Protein AF-A0A7K9R0R6-F1 (afdb_monomer_lite)

pLDDT: mean 90.21, std 7.41, range [41.59, 97.81]

Secondary structure (DSSP, 8-state):
-HHHHHHHHHHH-SS-HHHHHHHHHHHHHHHHHHHHHHHHHHHHHHHHHHHHHHHHHHHHHHHHHHHHHHHHHHHHHHHHHHHHHHHTSHHHHS-HHHHHHHHHHHHHHHHHHHHHHHHHHHGGGS-TTS--HHHHHHHHHHHHHHHHHHHHHHHHHHHHHHHHHHHHHHHHHHHHHHHHHHHHHTT-S-HHHHHHHHHHHHHHHHHHHHHHHHHHHHHHHHHHHHHHHHHHHHHHHHHHHHHHHHHHHHHHHHHHHHHHHHHHHHHHHHHHHHHHHHHHHHHHHHHHHHHHT--SHHHHHHHHHHHHHHHHHHHHHHT-HHHHHHHHHHHHHHHHHHHHHHHHHHHHHHHHTTPPPSTT-

Structure (mmCIF, N/CA/C/O backbone):
data_AF-A0A7K9R0R6-F1
#
_entry.id   AF-A0A7K9R0R6-F1
#
loop_
_atom_site.group_PDB
_atom_site.id
_atom_site.type_symbol
_atom_site.label_atom_id
_atom_site.label_alt_id
_atom_site.label_comp_id
_atom_site.label_asym_id
_atom_site.label_entity_id
_atom_site.label_seq_id
_atom_site.pdbx_PDB_ins_code
_atom_site.Cartn_x
_atom_site.Cartn_y
_atom_site.Cartn_z
_atom_site.occupancy
_atom_site.B_iso_or_equiv
_atom_site.auth_seq_id
_atom_site.auth_comp_id
_atom_site.auth_asym_id
_atom_site.auth_atom_id
_atom_site.pdbx_PDB_model_num
ATOM 1 N N . VAL A 1 1 ? -70.494 -12.488 93.331 1.00 68.31 1 VAL A N 1
ATOM 2 C CA . VAL A 1 1 ? -70.262 -13.931 93.610 1.00 68.31 1 VAL A CA 1
ATOM 3 C C . VAL A 1 1 ? -69.854 -14.158 95.063 1.00 68.31 1 VAL A C 1
ATOM 5 O O . VAL A 1 1 ? -70.598 -14.833 95.757 1.00 68.31 1 VAL A O 1
ATOM 8 N N . LEU A 1 2 ? -68.763 -13.554 95.556 1.00 73.81 2 LEU A N 1
ATOM 9 C CA . LEU A 1 2 ? -68.279 -13.730 96.940 1.00 73.81 2 LEU A CA 1
ATOM 10 C C . LEU A 1 2 ? -69.333 -13.420 98.021 1.00 73.81 2 LEU A C 1
ATOM 12 O O . LEU A 1 2 ? -69.538 -14.242 98.904 1.00 73.81 2 LEU A O 1
ATOM 16 N N . THR A 1 3 ? -70.105 -12.340 97.869 1.00 75.88 3 THR A N 1
ATOM 17 C CA . THR A 1 3 ? -71.190 -11.934 98.789 1.00 75.88 3 THR A CA 1
ATOM 18 C C . THR A 1 3 ? -72.264 -13.011 98.995 1.00 75.88 3 THR A C 1
ATOM 20 O O . THR A 1 3 ? -72.816 -13.152 100.079 1.00 75.88 3 THR A O 1
ATOM 23 N N . LYS A 1 4 ? -72.540 -13.817 97.959 1.00 78.38 4 LYS A N 1
ATOM 24 C CA . LYS A 1 4 ? -73.513 -14.924 98.003 1.00 78.38 4 LYS A CA 1
ATOM 25 C C . LYS A 1 4 ? -72.976 -16.133 98.782 1.00 78.38 4 LYS A C 1
ATOM 27 O O . LYS A 1 4 ? -73.760 -16.877 99.362 1.00 78.38 4 LYS A O 1
ATOM 32 N N . TYR A 1 5 ? -71.659 -16.341 98.779 1.00 76.94 5 TYR A N 1
ATOM 33 C CA . TYR A 1 5 ? -71.000 -17.408 99.536 1.00 76.94 5 TYR A CA 1
ATOM 34 C C . TYR A 1 5 ? -70.730 -17.002 100.991 1.00 76.94 5 TYR A C 1
ATOM 36 O O . TYR A 1 5 ? -70.782 -17.871 101.854 1.00 76.94 5 TYR A O 1
ATOM 44 N N . THR A 1 6 ? -70.545 -15.706 101.274 1.00 79.56 6 THR A N 1
ATOM 45 C CA . THR A 1 6 ? -70.490 -15.143 102.637 1.00 79.56 6 THR A CA 1
ATOM 46 C C . THR A 1 6 ? -71.738 -15.462 103.437 1.00 79.56 6 THR A C 1
ATOM 48 O O . THR A 1 6 ? -71.642 -16.159 104.439 1.00 79.56 6 THR A O 1
ATOM 51 N N . LEU A 1 7 ? -72.906 -15.076 102.918 1.00 78.44 7 LEU A N 1
ATOM 52 C CA . LEU A 1 7 ? -74.193 -15.307 103.579 1.00 78.44 7 LEU A CA 1
ATOM 53 C C . LEU A 1 7 ? -74.481 -16.795 103.819 1.00 78.44 7 LEU A C 1
ATOM 55 O O . LEU A 1 7 ? -75.099 -17.162 104.811 1.00 78.44 7 LEU A O 1
ATOM 59 N N . LYS A 1 8 ? -74.026 -17.670 102.911 1.00 78.00 8 LYS A N 1
ATOM 60 C CA . LYS A 1 8 ? -74.133 -19.118 103.109 1.00 78.00 8 LYS A CA 1
ATOM 61 C C . LYS A 1 8 ? -73.202 -19.595 104.220 1.00 78.00 8 LYS A C 1
ATOM 63 O O . LYS A 1 8 ? -73.662 -20.305 105.095 1.00 78.00 8 LYS A O 1
ATOM 68 N N . LEU A 1 9 ? -71.924 -19.216 104.214 1.00 75.12 9 LEU A N 1
ATOM 69 C CA . LEU A 1 9 ? -70.950 -19.659 105.220 1.00 75.12 9 LEU A CA 1
ATOM 70 C C . LEU A 1 9 ? -71.293 -19.176 106.638 1.00 75.12 9 LEU A C 1
ATOM 72 O O . LEU A 1 9 ? -71.076 -19.923 107.586 1.00 75.12 9 LEU A O 1
ATOM 76 N N . GLU A 1 10 ? -71.901 -18.000 106.789 1.00 77.12 10 GLU A N 1
ATOM 77 C CA . GLU A 1 10 ? -72.401 -17.513 108.085 1.00 77.12 10 GLU A CA 1
ATOM 78 C C . GLU A 1 10 ? -73.514 -18.391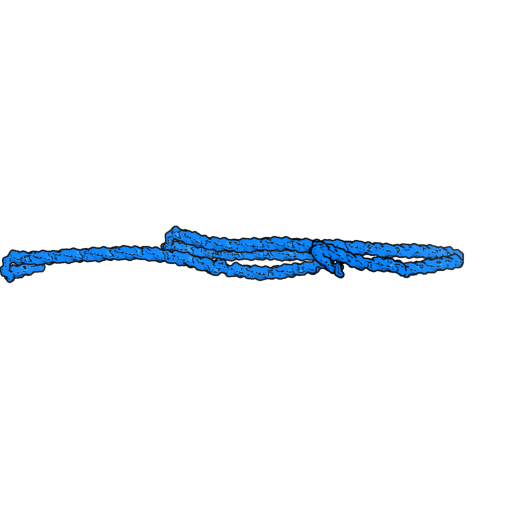 108.677 1.00 77.12 10 GLU A C 1
ATOM 80 O O . GLU A 1 10 ? -73.592 -18.533 109.891 1.00 77.12 10 GLU A O 1
ATOM 85 N N . GLN A 1 11 ? -74.352 -19.014 107.839 1.00 76.75 11 GLN A N 1
ATOM 86 C CA . GLN A 1 11 ? -75.474 -19.853 108.287 1.00 76.75 11 GLN A CA 1
ATOM 87 C C . GLN A 1 11 ? -75.069 -21.272 108.708 1.00 76.75 11 GLN A C 1
ATOM 89 O O . GLN A 1 11 ? -75.790 -21.906 109.473 1.00 76.75 11 GLN A O 1
ATOM 94 N N . ILE A 1 12 ? -73.960 -21.797 108.178 1.00 73.50 12 ILE A N 1
ATOM 95 C CA . ILE A 1 12 ? -73.540 -23.201 108.367 1.00 73.50 12 ILE A CA 1
ATOM 96 C C . ILE A 1 12 ? -72.203 -23.363 109.098 1.00 73.50 12 ILE A C 1
ATOM 98 O O . ILE A 1 12 ? -71.821 -24.489 109.407 1.00 73.50 12 ILE A O 1
ATOM 102 N N . SER A 1 13 ? -71.467 -22.282 109.361 1.00 67.81 13 SER A N 1
ATOM 103 C CA . SER A 1 13 ? -70.192 -22.365 110.080 1.00 67.81 13 SER A CA 1
ATOM 104 C C . SER A 1 13 ? -70.377 -22.217 111.594 1.00 67.81 13 SER A C 1
ATOM 106 O O . SER A 1 13 ? -71.189 -21.422 112.051 1.00 67.81 13 SER A O 1
ATOM 108 N N . PHE A 1 14 ? -69.578 -22.945 112.380 1.00 71.56 14 PHE A N 1
ATOM 109 C CA . PHE A 1 14 ? -69.515 -22.815 113.846 1.00 71.56 14 PHE A CA 1
ATOM 110 C C . PHE A 1 14 ? -68.643 -21.626 114.309 1.00 71.56 14 PHE A C 1
ATOM 112 O O . PHE A 1 14 ? -68.246 -21.565 115.471 1.00 71.56 14 PHE A O 1
ATOM 119 N N . PHE A 1 15 ? -68.301 -20.707 113.399 1.00 70.56 15 PHE A N 1
ATOM 120 C CA . PHE A 1 15 ? -67.459 -19.538 113.657 1.00 70.56 15 PHE A CA 1
ATOM 121 C C . PHE A 1 15 ? -68.312 -18.273 113.830 1.00 70.56 15 PHE A C 1
ATOM 123 O O . PHE A 1 15 ? -69.438 -18.198 113.341 1.00 70.56 15 PHE A O 1
ATOM 130 N N . LEU A 1 16 ? -67.775 -17.252 114.506 1.00 77.44 16 LEU A N 1
ATOM 131 C CA . LEU A 1 16 ? -68.437 -15.948 114.612 1.00 77.44 16 LEU A CA 1
ATOM 132 C C . LEU A 1 16 ? -68.500 -15.290 113.220 1.00 77.44 16 LEU A C 1
ATOM 134 O O . LEU A 1 16 ? -67.575 -15.432 112.422 1.00 77.44 16 LEU A O 1
ATOM 138 N N . ALA A 1 17 ? -69.555 -14.521 112.925 1.00 76.12 17 ALA A N 1
ATOM 139 C CA . ALA A 1 17 ? -69.729 -13.855 111.622 1.00 76.12 17 ALA A CA 1
ATOM 140 C C . ALA A 1 17 ? -68.497 -13.019 111.205 1.00 76.12 17 ALA A C 1
ATOM 142 O O . ALA A 1 17 ? -68.089 -13.016 110.043 1.00 76.12 17 ALA A O 1
ATOM 143 N N . ALA A 1 18 ? -67.830 -12.388 112.177 1.00 79.31 18 ALA A N 1
ATOM 144 C CA . ALA A 1 18 ? -66.581 -11.657 111.968 1.00 79.31 18 ALA A CA 1
ATOM 145 C C . ALA A 1 18 ? -65.447 -12.538 111.400 1.00 79.31 18 ALA A C 1
ATOM 147 O O . ALA A 1 18 ? -64.699 -12.089 110.529 1.00 79.31 18 ALA A O 1
ATOM 148 N N . ASP A 1 19 ? -65.344 -13.797 111.833 1.00 79.50 19 ASP A N 1
ATOM 149 C CA . ASP A 1 19 ? -64.324 -14.744 111.373 1.00 79.50 19 ASP A CA 1
ATOM 150 C C . ASP A 1 19 ? -64.619 -15.249 109.952 1.00 79.50 19 ASP A C 1
ATOM 152 O O . ASP A 1 19 ? -63.702 -15.389 109.139 1.00 79.50 19 ASP A O 1
ATOM 156 N N . VAL A 1 20 ? -65.898 -15.450 109.607 1.00 80.69 20 VAL A N 1
ATOM 157 C CA . VAL A 1 20 ? -66.334 -15.807 108.242 1.00 80.69 20 VAL A CA 1
ATOM 158 C C . VAL A 1 20 ? -66.044 -14.670 107.262 1.00 80.69 20 VAL A C 1
ATOM 160 O O . VAL A 1 20 ? -65.500 -14.896 106.176 1.00 80.69 20 VAL A O 1
ATOM 163 N N . HIS A 1 21 ? -66.347 -13.430 107.652 1.00 83.06 21 HIS A N 1
ATOM 164 C CA . HIS A 1 21 ? -66.014 -12.243 106.871 1.00 83.06 21 HIS A CA 1
ATOM 165 C C . HIS A 1 21 ? -64.502 -12.068 106.696 1.00 83.06 21 HIS A C 1
ATOM 167 O O . HIS A 1 21 ? -64.053 -11.775 105.586 1.00 83.06 21 HIS A O 1
ATOM 173 N N . LYS A 1 22 ? -63.709 -12.301 107.750 1.00 83.38 22 LYS A N 1
ATOM 174 C CA . LYS A 1 22 ? -62.243 -12.254 107.687 1.00 83.38 22 LYS A CA 1
ATOM 175 C C . LYS A 1 22 ? -61.688 -13.307 106.727 1.00 83.38 22 LYS A C 1
ATOM 177 O O . LYS A 1 22 ? -60.898 -12.963 105.852 1.00 83.38 22 LYS A O 1
ATOM 182 N N . LEU A 1 23 ? -62.174 -14.548 106.804 1.00 84.00 23 LEU A N 1
ATOM 183 C CA . LEU A 1 23 ? -61.789 -15.630 105.894 1.00 84.00 23 LEU A CA 1
ATOM 184 C C . LEU A 1 23 ? -62.082 -15.282 104.428 1.00 84.00 23 LEU A C 1
ATOM 186 O O . LEU A 1 23 ? -61.249 -15.512 103.551 1.00 84.00 23 LEU A O 1
ATOM 190 N N . ILE A 1 24 ? -63.261 -14.728 104.141 1.00 85.12 24 ILE A N 1
ATOM 191 C CA . ILE A 1 24 ? -63.644 -14.367 102.771 1.00 85.12 24 ILE A CA 1
ATOM 192 C C . ILE A 1 24 ? -62.853 -13.169 102.271 1.00 85.12 24 ILE A C 1
ATOM 194 O O . ILE A 1 24 ? -62.444 -13.174 101.111 1.00 85.12 24 ILE A O 1
ATOM 198 N N . ASN A 1 25 ? -62.594 -12.182 103.126 1.00 86.44 25 ASN A N 1
ATOM 199 C CA . ASN A 1 25 ? -61.737 -11.058 102.783 1.00 86.44 25 ASN A CA 1
ATOM 200 C C . ASN A 1 25 ? -60.305 -11.526 102.480 1.00 86.44 25 ASN A C 1
ATOM 202 O O . ASN A 1 25 ? -59.754 -11.150 101.451 1.00 86.44 25 ASN A O 1
ATOM 206 N N . ASP A 1 26 ? -59.744 -12.435 103.283 1.00 87.31 26 ASP A N 1
ATOM 207 C CA . ASP A 1 26 ? -58.427 -13.033 103.036 1.00 87.31 26 ASP A CA 1
ATOM 208 C C . ASP A 1 26 ? -58.404 -13.829 101.722 1.00 87.31 26 ASP A C 1
ATOM 210 O O . ASP A 1 26 ? -57.458 -13.733 100.935 1.00 87.31 26 ASP A O 1
ATOM 214 N N . LYS A 1 27 ? -59.456 -14.603 101.423 1.00 86.38 27 LYS A N 1
ATOM 215 C CA . LYS A 1 27 ? -59.572 -15.330 100.147 1.00 86.38 27 LYS A CA 1
ATOM 216 C C . LYS A 1 27 ? -59.734 -14.385 98.954 1.00 86.38 27 LYS A C 1
ATOM 218 O O . LYS A 1 27 ? -59.073 -14.598 97.941 1.00 86.38 27 LYS A O 1
ATOM 223 N N . ALA A 1 28 ? -60.539 -13.331 99.072 1.00 87.44 28 ALA A N 1
ATOM 224 C CA . ALA A 1 28 ? -60.695 -12.304 98.044 1.00 87.44 28 ALA A CA 1
ATOM 225 C C . ALA A 1 28 ? -59.384 -11.540 97.811 1.00 87.44 28 ALA A C 1
ATOM 227 O O . ALA A 1 28 ? -58.987 -11.333 96.666 1.00 87.44 28 ALA A O 1
ATOM 228 N N . MET A 1 29 ? -58.661 -11.197 98.880 1.00 88.88 29 MET A N 1
ATOM 229 C CA . MET A 1 29 ? -57.350 -10.555 98.815 1.00 88.88 29 MET A CA 1
ATOM 230 C C . MET A 1 29 ? -56.320 -11.458 98.127 1.00 88.88 29 MET A C 1
ATOM 232 O O . MET A 1 29 ? -55.553 -10.982 97.292 1.00 88.88 29 MET A O 1
ATOM 236 N N . ASN A 1 30 ? -56.332 -12.763 98.413 1.00 88.88 30 ASN A N 1
ATOM 237 C CA . ASN A 1 30 ? -55.470 -13.738 97.742 1.00 88.88 30 ASN A CA 1
ATOM 238 C C . ASN A 1 30 ? -55.795 -13.874 96.245 1.00 88.88 30 ASN A C 1
ATOM 240 O O . ASN A 1 30 ? -54.877 -13.882 95.427 1.00 88.88 30 ASN A O 1
ATOM 244 N N . ILE A 1 31 ? -57.081 -13.920 95.874 1.00 89.50 31 ILE A N 1
ATOM 245 C CA . ILE A 1 31 ? -57.519 -13.961 94.468 1.00 89.50 31 ILE A CA 1
ATOM 246 C C . ILE A 1 31 ? -57.119 -12.674 93.739 1.00 89.50 31 ILE A C 1
ATOM 248 O O . ILE A 1 31 ? -56.526 -12.747 92.667 1.00 89.50 31 ILE A O 1
ATOM 252 N N . ASN A 1 32 ? -57.367 -11.503 94.330 1.00 91.06 32 ASN A N 1
ATOM 253 C CA . ASN A 1 32 ? -56.990 -10.215 93.746 1.00 91.06 32 ASN A CA 1
ATOM 254 C C . ASN A 1 32 ? -55.468 -10.087 93.594 1.00 91.06 32 ASN A C 1
ATOM 256 O O . ASN A 1 32 ? -54.989 -9.599 92.573 1.00 91.06 32 ASN A O 1
ATOM 260 N N . ARG A 1 33 ? -54.689 -10.576 94.570 1.00 91.19 33 ARG A N 1
ATOM 261 C CA . ARG A 1 33 ? -53.221 -10.618 94.489 1.00 91.19 33 ARG A CA 1
ATOM 262 C C . ARG A 1 33 ? -52.748 -11.517 93.341 1.00 91.19 33 ARG A C 1
ATOM 264 O O . ARG A 1 33 ? -51.814 -11.137 92.639 1.00 91.19 33 ARG A O 1
ATOM 271 N N . ALA A 1 34 ? -53.394 -12.664 93.128 1.00 91.44 34 ALA A N 1
ATOM 272 C CA . ALA A 1 34 ? -53.093 -13.562 92.013 1.00 91.44 34 ALA A CA 1
ATOM 273 C C . ALA A 1 34 ? -53.492 -12.962 90.653 1.00 91.44 34 ALA A C 1
ATOM 275 O O . ALA A 1 34 ? -52.698 -13.010 89.720 1.00 91.44 34 ALA A O 1
ATOM 276 N N . LEU A 1 35 ? -54.671 -12.337 90.547 1.00 93.00 35 LEU A N 1
ATOM 277 C CA . LEU A 1 35 ? -55.132 -11.640 89.339 1.00 93.00 35 LEU A CA 1
ATOM 278 C C . LEU A 1 35 ? -54.187 -10.500 88.946 1.00 93.00 35 LEU A C 1
ATOM 280 O O . LEU A 1 35 ? -53.707 -10.480 87.819 1.00 93.00 35 LEU A O 1
ATOM 284 N N . LEU A 1 36 ? -53.828 -9.623 89.890 1.00 93.81 36 LEU A N 1
ATOM 285 C CA . LEU A 1 36 ? -52.852 -8.552 89.654 1.00 93.81 36 LEU A CA 1
ATOM 286 C C . LEU A 1 36 ? -51.465 -9.108 89.295 1.00 93.81 36 LEU A C 1
ATOM 288 O O . LEU A 1 36 ? -50.752 -8.529 88.476 1.00 93.81 36 LEU A O 1
ATOM 292 N N . GLY A 1 37 ? -51.070 -10.234 89.898 1.00 94.56 37 GLY A N 1
ATOM 293 C CA . GLY A 1 37 ? -49.853 -10.958 89.533 1.00 94.56 37 GLY A CA 1
ATOM 294 C C . GLY A 1 37 ? -49.887 -11.461 88.088 1.00 94.56 37 GLY A C 1
ATOM 295 O O . GLY A 1 37 ? -48.926 -11.251 87.348 1.00 94.56 37 GLY A O 1
ATOM 296 N N . ASN A 1 38 ? -51.007 -12.050 87.668 1.00 93.88 38 ASN A N 1
ATOM 297 C CA . ASN A 1 38 ? -51.225 -12.554 86.313 1.00 93.88 38 ASN A CA 1
ATOM 298 C C . ASN A 1 38 ? -51.295 -11.425 85.279 1.00 93.88 38 ASN A C 1
ATOM 300 O O . ASN A 1 38 ? -50.684 -11.544 84.220 1.00 93.88 38 ASN A O 1
ATOM 304 N N . GLU A 1 39 ? -51.977 -10.317 85.574 1.00 94.38 39 GLU A N 1
ATOM 305 C CA . GLU A 1 39 ? -52.012 -9.138 84.699 1.00 94.38 39 GLU A CA 1
ATOM 306 C C . GLU A 1 39 ? -50.610 -8.550 84.511 1.00 94.38 39 GLU A C 1
ATOM 308 O O . GLU A 1 39 ? -50.190 -8.298 83.382 1.00 94.38 39 GLU A O 1
ATOM 313 N N . ARG A 1 40 ? -49.829 -8.420 85.594 1.00 94.44 40 ARG A N 1
ATOM 314 C CA . ARG A 1 40 ? -48.425 -7.980 85.516 1.00 94.44 40 ARG A CA 1
ATOM 315 C C . ARG A 1 40 ? -47.556 -8.950 84.721 1.00 94.44 40 ARG A C 1
ATOM 317 O O . ARG A 1 40 ? -46.731 -8.506 83.924 1.00 94.44 40 ARG A O 1
ATOM 324 N N . ALA A 1 41 ? -47.723 -10.256 84.925 1.00 94.81 41 ALA A N 1
ATOM 325 C CA . ALA A 1 41 ? -46.992 -11.276 84.177 1.00 94.81 41 ALA A CA 1
ATOM 326 C C . ALA A 1 41 ? -47.338 -11.228 82.680 1.00 94.81 41 ALA A C 1
ATOM 328 O O . ALA A 1 41 ? -46.437 -11.259 81.844 1.00 94.81 41 ALA A O 1
ATOM 329 N N . THR A 1 42 ? -48.621 -11.063 82.351 1.00 95.31 42 THR A N 1
ATOM 330 C CA . THR A 1 42 ? -49.117 -10.935 80.973 1.00 95.31 42 THR A CA 1
ATOM 331 C C . THR A 1 42 ? -48.570 -9.674 80.308 1.00 95.31 42 THR A C 1
ATOM 333 O O . THR A 1 42 ? -48.009 -9.755 79.218 1.00 95.31 42 THR A O 1
ATOM 336 N N . ALA A 1 43 ? -48.636 -8.520 80.981 1.00 94.94 43 ALA A N 1
ATOM 337 C CA . ALA A 1 43 ? -48.073 -7.268 80.478 1.00 94.94 43 ALA A CA 1
ATOM 338 C C . ALA A 1 43 ? -46.555 -7.369 80.242 1.00 94.94 43 ALA A C 1
ATOM 340 O O . ALA A 1 43 ? -46.052 -6.912 79.217 1.00 94.94 43 ALA A O 1
ATOM 341 N N . LYS A 1 44 ? -45.820 -8.025 81.151 1.00 96.19 44 LYS A N 1
ATOM 342 C CA . LYS A 1 44 ? -44.378 -8.268 80.996 1.00 96.19 44 LYS A CA 1
ATOM 343 C C . LYS A 1 44 ? -44.070 -9.187 79.812 1.00 96.19 44 LYS A C 1
ATOM 345 O O . LYS A 1 44 ? -43.096 -8.952 79.102 1.00 96.19 44 LYS A O 1
ATOM 350 N N . LEU A 1 45 ? -44.884 -10.218 79.590 1.00 96.25 45 LEU A N 1
ATOM 351 C CA . LEU A 1 45 ? -44.721 -11.138 78.466 1.00 96.25 45 LEU A CA 1
ATOM 352 C C . LEU A 1 45 ? -44.996 -10.437 77.131 1.00 96.25 45 LEU A C 1
ATOM 354 O O . LEU A 1 45 ? -44.186 -10.562 76.215 1.00 96.25 45 LEU A O 1
ATOM 358 N N . LEU A 1 46 ? -46.063 -9.634 77.052 1.00 95.56 46 LEU A N 1
ATOM 359 C CA . LEU A 1 46 ? -46.360 -8.792 75.889 1.00 95.56 46 LEU A CA 1
ATOM 360 C C . LEU A 1 46 ? -45.218 -7.814 75.595 1.00 95.56 46 LEU A C 1
ATOM 362 O O . LEU A 1 46 ? -44.764 -7.731 74.457 1.00 95.56 46 LEU A O 1
ATOM 366 N N . PHE A 1 47 ? -44.702 -7.131 76.619 1.00 95.69 47 PHE A N 1
ATOM 367 C CA . PHE A 1 47 ? -43.562 -6.228 76.467 1.00 95.69 47 PHE A CA 1
ATOM 368 C C . PHE A 1 47 ? -42.313 -6.953 75.947 1.00 95.69 47 PHE A C 1
ATOM 370 O O . PHE A 1 47 ? -41.678 -6.491 75.003 1.00 95.69 47 PHE A O 1
ATOM 377 N N . ASN A 1 48 ? -41.968 -8.106 76.528 1.00 96.06 48 ASN A N 1
ATOM 378 C CA . ASN A 1 48 ? -40.807 -8.887 76.101 1.00 96.06 48 ASN A CA 1
ATOM 379 C C . ASN A 1 48 ? -40.950 -9.398 74.662 1.00 96.06 48 ASN A C 1
ATOM 381 O O . ASN A 1 48 ? -39.976 -9.370 73.912 1.00 96.06 48 ASN A O 1
ATOM 385 N N . LEU A 1 49 ? -42.149 -9.841 74.273 1.00 96.62 49 LEU A N 1
ATOM 386 C CA . LEU A 1 49 ? -42.440 -10.272 72.908 1.00 96.62 49 LEU A CA 1
ATOM 387 C C . LEU A 1 49 ? -42.266 -9.110 71.926 1.00 96.62 49 LEU A C 1
ATOM 389 O O . LEU A 1 49 ? -41.549 -9.241 70.940 1.00 96.62 49 LEU A O 1
ATOM 393 N N . MET A 1 50 ? -42.863 -7.959 72.235 1.00 95.81 50 MET A N 1
ATOM 394 C CA . MET A 1 50 ? -42.801 -6.761 71.401 1.00 95.81 50 MET A CA 1
ATOM 395 C C . MET A 1 50 ? -41.363 -6.236 71.267 1.00 95.81 50 MET A C 1
ATOM 397 O O . MET A 1 50 ? -40.929 -5.884 70.173 1.00 95.81 50 MET A O 1
ATOM 401 N N . LYS A 1 51 ? -40.586 -6.263 72.359 1.00 95.69 51 LYS A N 1
ATOM 402 C CA . LYS A 1 51 ? -39.154 -5.942 72.342 1.00 95.69 51 LYS A CA 1
ATOM 403 C C . LYS A 1 51 ? -38.365 -6.910 71.455 1.00 95.69 51 LYS A C 1
ATOM 405 O O . LYS A 1 51 ? -37.571 -6.461 70.634 1.00 95.69 51 LYS A O 1
ATOM 410 N N . SER A 1 52 ? -38.583 -8.217 71.610 1.00 95.75 52 SER A N 1
ATOM 411 C CA . SER A 1 52 ? -37.897 -9.233 70.804 1.00 95.75 52 SER A CA 1
ATOM 412 C C . SER A 1 52 ? -38.217 -9.088 69.316 1.00 95.75 52 SER A C 1
ATOM 414 O O . SER A 1 52 ? -37.325 -9.244 68.486 1.00 95.75 52 SER A O 1
ATOM 416 N N . GLU A 1 53 ? -39.462 -8.759 68.973 1.00 95.69 53 GLU A N 1
ATOM 417 C CA . GLU A 1 53 ? -39.868 -8.583 67.581 1.00 95.69 53 GLU A CA 1
ATOM 418 C C . GLU A 1 53 ? -39.243 -7.331 66.956 1.00 95.69 53 GLU A C 1
ATOM 420 O O . GLU A 1 53 ? -38.688 -7.408 65.862 1.00 95.69 53 GLU A O 1
ATOM 425 N N . LEU A 1 54 ? -39.199 -6.216 67.695 1.00 96.38 54 LEU A N 1
ATOM 426 C CA . LEU A 1 54 ? -38.512 -4.999 67.255 1.00 96.38 54 LEU A CA 1
ATOM 427 C C . LEU A 1 54 ? -37.004 -5.232 67.036 1.00 96.38 54 LEU A C 1
ATOM 429 O O . LEU A 1 54 ? -36.419 -4.736 66.073 1.00 96.38 54 LEU A O 1
ATOM 433 N N . GLU A 1 55 ? -36.358 -6.005 67.915 1.00 95.62 55 GLU A N 1
ATOM 434 C CA . GLU A 1 55 ? -34.944 -6.374 67.767 1.00 95.62 55 GLU A CA 1
ATOM 435 C C . GLU A 1 55 ? -34.701 -7.234 66.514 1.00 95.62 55 GLU A C 1
ATOM 437 O O . GLU A 1 55 ? -33.728 -6.999 65.789 1.00 95.62 55 GLU A O 1
ATOM 442 N N . LYS A 1 56 ? -35.596 -8.185 66.210 1.00 95.81 56 LYS A N 1
ATOM 443 C CA . LYS A 1 56 ? -35.529 -8.978 64.971 1.00 95.81 56 LYS A CA 1
ATOM 444 C C . LYS A 1 56 ? -35.744 -8.123 63.731 1.00 95.81 56 LYS A C 1
ATOM 446 O O . LYS A 1 56 ? -34.992 -8.268 62.772 1.00 95.81 56 LYS A O 1
ATOM 451 N N . GLU A 1 57 ? -36.736 -7.237 63.739 1.00 95.62 57 GLU A N 1
ATOM 452 C CA . GLU A 1 57 ? -37.027 -6.357 62.607 1.00 95.62 57 GLU A CA 1
ATOM 453 C C . GLU A 1 57 ? -35.836 -5.444 62.307 1.00 95.62 57 GLU A C 1
ATOM 455 O O . GLU A 1 57 ? -35.403 -5.346 61.158 1.00 95.62 57 GLU A O 1
ATOM 460 N N . LYS A 1 58 ? -35.208 -4.879 63.347 1.00 95.44 58 LYS A N 1
ATOM 461 C CA . LYS A 1 58 ? -33.963 -4.116 63.208 1.00 95.44 58 LYS A CA 1
ATOM 462 C C . LYS A 1 58 ? -32.850 -4.950 62.566 1.00 95.44 58 LYS A C 1
ATOM 464 O O . LYS A 1 58 ? -32.174 -4.470 61.656 1.00 95.44 58 LYS A O 1
ATOM 469 N N . LEU A 1 59 ? -32.652 -6.191 63.018 1.00 95.94 59 LEU A N 1
ATOM 470 C CA . LEU A 1 59 ? -31.642 -7.089 62.450 1.00 95.94 59 LEU A CA 1
ATOM 471 C C . LEU A 1 59 ? -31.942 -7.431 60.983 1.00 95.94 59 LEU A C 1
ATOM 473 O O . LEU A 1 59 ? -31.036 -7.427 60.151 1.00 95.94 59 LEU A O 1
ATOM 477 N N . HIS A 1 60 ? -33.201 -7.723 60.656 1.00 95.25 60 HIS A N 1
ATOM 478 C CA . HIS A 1 60 ? -33.629 -7.995 59.286 1.00 95.25 60 HIS A CA 1
ATOM 479 C C . HIS A 1 60 ? -33.448 -6.777 58.386 1.00 95.25 60 HIS A C 1
ATOM 481 O O . HIS A 1 60 ? -32.958 -6.929 57.270 1.00 95.25 60 HIS A O 1
ATOM 487 N N . HIS A 1 61 ? -33.764 -5.577 58.873 1.00 95.38 61 HIS A N 1
ATOM 488 C CA . HIS A 1 61 ? -33.569 -4.345 58.120 1.00 95.38 61 HIS A CA 1
ATOM 489 C C . HIS A 1 61 ? -32.086 -4.094 57.816 1.00 95.38 61 HIS A C 1
ATOM 491 O O . HIS A 1 61 ? -31.745 -3.801 56.674 1.00 95.38 61 HIS A O 1
ATOM 497 N N . LEU A 1 62 ? -31.194 -4.292 58.794 1.00 94.69 62 LEU A N 1
ATOM 498 C CA . LEU A 1 62 ? -29.743 -4.189 58.585 1.00 94.69 62 LEU A CA 1
ATOM 499 C C . LEU A 1 62 ? -29.243 -5.202 57.546 1.00 94.69 62 LEU A C 1
ATOM 501 O O . LEU A 1 62 ? -28.562 -4.822 56.595 1.00 94.69 62 LEU A O 1
ATOM 505 N N . LYS A 1 63 ? -29.648 -6.473 57.666 1.00 95.62 63 LYS A N 1
ATOM 506 C CA . LYS A 1 63 ? -29.305 -7.509 56.677 1.00 95.62 63 LYS A CA 1
ATOM 507 C C . LYS A 1 63 ? -29.832 -7.163 55.287 1.00 95.62 63 LYS A C 1
ATOM 509 O O . LYS A 1 63 ? -29.129 -7.347 54.302 1.00 95.62 63 LYS A O 1
ATOM 514 N N . TRP A 1 64 ? -31.063 -6.667 55.186 1.00 94.75 64 TRP A N 1
ATOM 515 C CA . TRP A 1 64 ? -31.641 -6.248 53.912 1.00 94.75 64 TRP A CA 1
ATOM 516 C C . TRP A 1 64 ? -30.845 -5.094 53.292 1.00 94.75 64 TRP A C 1
ATOM 518 O O . TRP A 1 64 ? -30.520 -5.158 52.109 1.00 94.75 64 TRP A O 1
ATOM 528 N N . GLN A 1 65 ? -30.443 -4.094 54.083 1.00 93.50 65 GLN A N 1
ATOM 529 C CA . GLN A 1 65 ? -29.590 -2.999 53.611 1.00 93.50 65 GLN A CA 1
ATOM 530 C C . GLN A 1 65 ? -28.235 -3.499 53.081 1.00 93.50 65 GLN A C 1
ATOM 532 O O . GLN A 1 65 ? -27.788 -3.032 52.034 1.00 93.50 65 GLN A O 1
ATOM 537 N N . GLU A 1 66 ? -27.592 -4.454 53.759 1.00 94.31 66 GLU A N 1
ATOM 538 C CA . GLU A 1 66 ? -26.359 -5.095 53.274 1.00 94.31 66 GLU A CA 1
ATOM 539 C C . GLU A 1 66 ? -26.593 -5.831 51.950 1.00 94.31 66 GLU A C 1
ATOM 541 O O . GLU A 1 66 ? -25.876 -5.602 50.978 1.00 94.31 66 GLU A O 1
ATOM 546 N N . ARG A 1 67 ? -27.662 -6.633 51.856 1.00 93.69 67 ARG A N 1
ATOM 547 C CA . ARG A 1 67 ? -28.006 -7.354 50.620 1.00 93.69 67 ARG A CA 1
ATOM 548 C C . ARG A 1 67 ? -28.313 -6.428 49.450 1.00 93.69 67 ARG A C 1
ATOM 550 O O . ARG A 1 67 ? -27.959 -6.753 48.320 1.00 93.69 67 ARG A O 1
ATOM 557 N N . VAL A 1 68 ? -28.937 -5.277 49.696 1.00 91.00 68 VAL A N 1
ATOM 558 C CA . VAL A 1 68 ? -29.166 -4.261 48.659 1.00 91.00 68 VAL A CA 1
ATOM 559 C C . VAL A 1 68 ? -27.839 -3.686 48.157 1.00 91.00 68 VAL A C 1
ATOM 561 O O . VAL A 1 68 ? -27.694 -3.487 46.952 1.00 91.00 68 VAL A O 1
ATOM 564 N N . LYS A 1 69 ? -26.855 -3.454 49.039 1.00 89.62 69 LYS A N 1
ATOM 565 C CA . LYS A 1 69 ? -25.511 -3.005 48.635 1.00 89.62 69 LYS A CA 1
ATOM 566 C C . LYS A 1 69 ? -24.792 -4.063 47.796 1.00 89.62 69 LYS A C 1
ATOM 568 O O . LYS A 1 69 ? -24.296 -3.728 46.721 1.00 89.62 69 LYS A O 1
ATOM 573 N N . ASP A 1 70 ? -24.800 -5.321 48.235 1.00 92.06 70 ASP A N 1
ATOM 574 C CA . ASP A 1 70 ? -24.200 -6.439 47.493 1.00 92.06 70 ASP A CA 1
ATOM 575 C C . ASP A 1 70 ? -24.832 -6.583 46.105 1.00 92.06 70 ASP A C 1
ATOM 577 O O . ASP A 1 70 ? -24.136 -6.671 45.094 1.00 92.06 70 ASP A O 1
ATOM 581 N N . TRP A 1 71 ? -26.166 -6.555 46.041 1.00 92.12 71 TRP A N 1
ATOM 582 C CA . TRP A 1 71 ? -26.905 -6.644 44.786 1.00 92.12 71 TRP A CA 1
ATOM 583 C C . TRP A 1 71 ? -26.546 -5.498 43.832 1.00 92.12 71 TRP A C 1
ATOM 585 O O . TRP A 1 71 ? -26.276 -5.751 42.657 1.00 92.12 71 TRP A O 1
ATOM 595 N N . LYS A 1 72 ? -26.465 -4.255 44.328 1.00 89.81 72 LYS A N 1
ATOM 596 C CA . LYS A 1 72 ? -26.041 -3.094 43.528 1.00 89.81 72 LYS A CA 1
ATOM 597 C C . LYS A 1 72 ? -24.622 -3.264 42.979 1.00 89.81 72 LYS A C 1
ATOM 599 O O . LYS A 1 72 ? -24.392 -3.028 41.794 1.00 89.81 72 LYS A O 1
ATOM 604 N N . LEU A 1 73 ? -23.684 -3.727 43.806 1.00 90.12 73 LEU A N 1
ATOM 605 C CA . LEU A 1 73 ? -22.306 -3.986 43.383 1.00 90.12 73 LEU A CA 1
ATOM 606 C C . LEU A 1 73 ? -22.234 -5.061 42.289 1.00 90.12 73 LEU A C 1
ATOM 608 O O . LEU A 1 73 ? -21.542 -4.876 41.288 1.00 90.12 73 LEU A O 1
ATOM 612 N N . ILE A 1 74 ? -22.978 -6.158 42.446 1.00 91.56 74 ILE A N 1
ATOM 613 C CA . ILE A 1 74 ? -23.048 -7.230 41.444 1.00 91.56 74 ILE A CA 1
ATOM 614 C C . ILE A 1 74 ? -23.589 -6.682 40.120 1.00 91.56 74 ILE A C 1
ATOM 616 O O . ILE A 1 74 ? -22.983 -6.912 39.078 1.00 91.56 74 ILE A O 1
ATOM 620 N N . GLN A 1 75 ? -24.677 -5.906 40.147 1.00 90.50 75 GLN A N 1
ATOM 621 C CA . GLN A 1 75 ? -25.253 -5.318 38.934 1.00 90.50 75 GLN A CA 1
ATOM 622 C C . GLN A 1 75 ? -24.282 -4.357 38.231 1.00 90.50 75 GLN A C 1
ATOM 624 O O . GLN A 1 75 ? -24.130 -4.440 37.011 1.00 90.50 75 GLN A O 1
ATOM 629 N N . LYS A 1 76 ? -23.577 -3.497 38.984 1.00 91.06 76 LYS A N 1
ATOM 630 C CA . LYS A 1 76 ? -22.512 -2.624 38.450 1.00 91.06 76 LYS A CA 1
ATOM 631 C C . LYS A 1 76 ? -21.449 -3.451 37.726 1.00 91.06 76 LYS A C 1
ATOM 633 O O . LYS A 1 76 ? -21.119 -3.169 36.575 1.00 91.06 76 LYS A O 1
ATOM 638 N N . ASN A 1 77 ? -20.957 -4.502 38.379 1.00 91.88 77 ASN A N 1
ATOM 639 C CA . ASN A 1 77 ? -19.930 -5.375 37.820 1.00 91.88 77 ASN A CA 1
ATOM 640 C C . ASN A 1 77 ? -20.418 -6.127 36.577 1.00 91.88 77 ASN A C 1
ATOM 642 O O . ASN A 1 77 ? -19.657 -6.245 35.624 1.00 91.88 77 ASN A O 1
ATOM 646 N N . CYS A 1 78 ? -21.679 -6.567 36.529 1.00 93.06 78 CYS A N 1
ATOM 647 C CA . CYS A 1 78 ? -22.255 -7.195 35.337 1.00 93.06 78 CYS A CA 1
ATOM 648 C C . CYS A 1 78 ? -22.254 -6.252 34.124 1.00 93.06 78 CYS A C 1
ATOM 650 O O . CYS A 1 78 ? -21.892 -6.675 33.028 1.00 93.06 78 CYS A O 1
ATOM 652 N N . VAL A 1 79 ? -22.616 -4.976 34.306 1.00 93.50 79 VAL A N 1
ATOM 653 C CA . VAL A 1 79 ? -22.594 -3.985 33.213 1.00 93.50 79 VAL A CA 1
ATOM 654 C C . VAL A 1 79 ? -21.163 -3.742 32.728 1.00 93.50 79 VAL A C 1
ATOM 656 O O . VAL A 1 79 ? -20.910 -3.757 31.525 1.00 93.50 79 VAL A O 1
ATOM 659 N N . VAL A 1 80 ? -20.216 -3.566 33.656 1.00 93.44 80 VAL A N 1
ATOM 660 C CA . VAL A 1 80 ? -18.794 -3.376 33.323 1.00 93.44 80 VAL A CA 1
ATOM 661 C C . VAL A 1 80 ? -18.225 -4.596 32.601 1.00 93.44 80 VAL A C 1
ATOM 663 O O . VAL A 1 80 ? -17.509 -4.445 31.614 1.00 93.44 80 VAL A O 1
ATOM 666 N N . GLN A 1 81 ? -18.548 -5.798 33.068 1.00 95.56 81 GLN A N 1
ATOM 667 C CA . GLN A 1 81 ? -18.071 -7.041 32.477 1.00 95.56 81 GLN A CA 1
ATOM 668 C C . GLN A 1 81 ? -18.635 -7.244 31.066 1.00 95.56 81 GLN A C 1
ATOM 670 O O . GLN A 1 81 ? -17.872 -7.527 30.148 1.00 95.56 81 GLN A O 1
ATOM 675 N N . SER A 1 82 ? -19.930 -6.989 30.862 1.00 95.69 82 SER A N 1
ATOM 676 C CA . SER A 1 82 ? -20.549 -7.045 29.532 1.00 95.69 82 SER A CA 1
ATOM 677 C C . SER A 1 82 ? -19.905 -6.060 28.550 1.00 95.69 82 SER A C 1
ATOM 679 O O . SER A 1 82 ? -19.709 -6.390 27.381 1.00 95.69 82 SER A O 1
ATOM 681 N N . PHE A 1 83 ? -19.528 -4.864 29.014 1.00 96.88 83 PHE A N 1
ATOM 682 C CA . PHE A 1 83 ? -18.775 -3.917 28.191 1.00 96.88 83 PHE A CA 1
ATOM 683 C C . PHE A 1 83 ? -17.378 -4.444 27.841 1.00 96.88 83 PHE A C 1
ATOM 685 O O . PHE A 1 83 ? -16.956 -4.342 26.693 1.00 96.88 83 PHE A O 1
ATOM 692 N N . ARG A 1 84 ? -16.662 -5.041 28.803 1.00 96.62 84 ARG A N 1
ATOM 693 C CA . ARG A 1 84 ? -15.334 -5.631 28.556 1.00 96.62 84 ARG A CA 1
ATOM 694 C C . ARG A 1 84 ? -15.391 -6.774 27.547 1.00 96.62 84 ARG A C 1
ATOM 696 O O . ARG A 1 84 ? -14.538 -6.834 26.672 1.00 96.62 84 ARG A O 1
ATOM 703 N N . GLU A 1 85 ? -16.392 -7.642 27.644 1.00 97.31 85 GLU A N 1
ATOM 704 C CA . GLU A 1 85 ? -16.616 -8.734 26.688 1.00 97.31 85 GLU A CA 1
ATOM 705 C C . GLU A 1 85 ? -16.929 -8.205 25.288 1.00 97.31 85 GLU A C 1
ATOM 707 O O . GLU A 1 85 ? -16.377 -8.696 24.309 1.00 97.31 85 GLU A O 1
ATOM 712 N N . PHE A 1 86 ? -17.750 -7.156 25.192 1.00 97.81 86 PHE A N 1
ATOM 713 C CA . PHE A 1 86 ? -18.004 -6.467 23.929 1.00 97.81 86 PHE A CA 1
ATOM 714 C C . PHE A 1 86 ? -16.718 -5.881 23.333 1.00 97.81 86 PHE A C 1
ATOM 716 O O . PHE A 1 86 ? -16.424 -6.119 22.164 1.00 97.81 86 PHE A O 1
ATOM 723 N N . MET A 1 87 ? -15.916 -5.173 24.134 1.00 96.94 87 MET A N 1
ATOM 724 C CA . MET A 1 87 ? -14.642 -4.615 23.674 1.00 96.94 87 MET A CA 1
ATOM 725 C C . MET A 1 87 ? -13.665 -5.704 23.235 1.00 96.94 87 MET A C 1
ATOM 727 O O . MET A 1 87 ? -12.930 -5.488 22.284 1.00 96.94 87 MET A O 1
ATOM 731 N N . ALA A 1 88 ? -13.657 -6.861 23.899 1.00 96.31 88 ALA A N 1
ATOM 732 C CA . ALA A 1 88 ? -12.800 -7.997 23.562 1.00 96.31 88 ALA A CA 1
ATOM 733 C C . ALA A 1 88 ? -13.310 -8.834 22.375 1.00 96.31 88 ALA A C 1
ATOM 735 O O . ALA A 1 88 ? -12.646 -9.793 21.984 1.00 96.31 88 ALA A O 1
ATOM 736 N N . SER A 1 89 ? -14.482 -8.517 21.823 1.00 96.94 89 SER A N 1
ATOM 737 C CA . SER A 1 89 ? -15.031 -9.250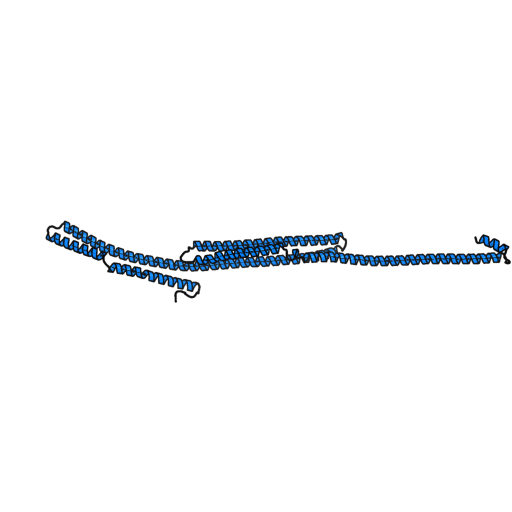 20.686 1.00 96.94 89 SER A CA 1
ATOM 738 C C . SER A 1 89 ? -14.213 -9.015 19.415 1.00 96.94 89 SER A C 1
ATOM 740 O O . SER A 1 89 ? -13.659 -7.935 19.200 1.00 96.94 89 SER A O 1
ATOM 742 N N . GLU A 1 90 ? -14.178 -10.026 18.546 1.00 95.12 90 GLU A N 1
ATOM 743 C CA . GLU A 1 90 ? -13.438 -9.966 17.280 1.00 95.12 90 GLU A CA 1
ATOM 744 C C . GLU A 1 90 ? -13.942 -8.829 16.382 1.00 95.12 90 GLU A C 1
ATOM 746 O O . GLU A 1 90 ? -13.149 -8.150 15.746 1.00 95.12 90 GLU A O 1
ATOM 751 N N . GLU A 1 91 ? -15.246 -8.541 16.398 1.00 95.31 91 GLU A N 1
ATOM 752 C CA . GLU A 1 91 ? -15.830 -7.437 15.627 1.00 95.31 91 GLU A CA 1
ATOM 753 C C . GLU A 1 91 ? -15.262 -6.060 15.995 1.00 95.31 91 GLU A C 1
ATOM 755 O O . GLU A 1 91 ? -15.283 -5.153 15.162 1.00 95.31 91 GLU A O 1
ATOM 760 N N . ILE A 1 92 ? -14.789 -5.904 17.235 1.00 96.81 92 ILE A N 1
ATOM 761 C CA . ILE A 1 92 ? -14.244 -4.654 17.760 1.00 96.81 92 ILE A CA 1
ATOM 762 C C . ILE A 1 92 ? -12.720 -4.655 17.718 1.00 96.81 92 ILE A C 1
ATOM 764 O O . ILE A 1 92 ? -12.146 -3.645 17.336 1.00 96.81 92 ILE A O 1
ATOM 768 N N . GLN A 1 93 ? -12.061 -5.754 18.098 1.00 94.38 93 GLN A N 1
ATOM 769 C CA . GLN A 1 93 ? -10.596 -5.827 18.091 1.00 94.38 93 GLN A CA 1
ATOM 770 C C . GLN A 1 93 ? -10.027 -5.964 16.676 1.00 94.38 93 GLN A C 1
ATOM 772 O O . GLN A 1 93 ? -9.073 -5.271 16.347 1.00 94.38 93 GLN A O 1
ATOM 777 N N . ASN A 1 94 ? -10.627 -6.817 15.841 1.00 94.25 94 ASN A N 1
ATOM 778 C CA . ASN A 1 94 ? -10.163 -7.123 14.486 1.00 94.25 94 ASN A CA 1
ATOM 779 C C . ASN A 1 94 ? -11.344 -7.064 13.499 1.00 94.25 94 ASN A C 1
ATOM 781 O O . ASN A 1 94 ? -11.841 -8.103 13.048 1.00 94.25 94 ASN A O 1
ATOM 785 N N . PRO A 1 95 ? -11.834 -5.858 13.155 1.00 95.81 95 PRO A N 1
ATOM 786 C CA . PRO A 1 95 ? -13.059 -5.704 12.381 1.00 95.81 95 PRO A CA 1
ATOM 787 C C . PRO A 1 95 ? -12.996 -6.475 11.047 1.00 95.81 95 PRO A C 1
ATOM 789 O O . PRO A 1 95 ? -12.136 -6.177 10.210 1.00 95.81 95 PRO A O 1
ATOM 792 N N . PRO A 1 96 ? -13.924 -7.417 10.776 1.00 95.31 96 PRO A N 1
ATOM 793 C CA . PRO A 1 96 ? -13.895 -8.233 9.557 1.00 95.31 96 PRO A CA 1
ATOM 794 C C . PRO A 1 96 ? -13.905 -7.407 8.269 1.00 95.31 96 PRO A C 1
ATOM 796 O O . PRO A 1 96 ? -13.323 -7.801 7.261 1.00 95.31 96 PRO A O 1
ATOM 799 N N . THR A 1 97 ? -14.538 -6.232 8.307 1.00 94.88 97 THR A N 1
ATOM 800 C CA . THR A 1 97 ? -14.547 -5.291 7.186 1.00 94.88 97 THR A CA 1
ATOM 801 C C . THR A 1 97 ? -13.153 -4.772 6.861 1.00 94.88 97 THR A C 1
ATOM 803 O O . THR A 1 97 ? -12.826 -4.682 5.689 1.00 94.88 97 THR A O 1
ATOM 806 N N . VAL A 1 98 ? -12.320 -4.470 7.864 1.00 96.00 98 VAL A N 1
ATOM 807 C CA . VAL A 1 98 ? -10.939 -4.002 7.645 1.00 96.00 98 VAL A CA 1
ATOM 808 C C . VAL A 1 98 ? -10.073 -5.137 7.115 1.00 96.00 98 VAL A C 1
ATOM 810 O O . VAL A 1 98 ? -9.320 -4.942 6.165 1.00 96.00 98 VAL A O 1
ATOM 813 N N . LYS A 1 99 ? -10.242 -6.350 7.654 1.00 95.31 99 LYS A N 1
ATOM 814 C CA . LYS A 1 99 ? -9.559 -7.543 7.139 1.00 95.31 99 LYS A CA 1
ATOM 815 C C . LYS A 1 99 ? -9.857 -7.780 5.655 1.00 95.31 99 LYS A C 1
ATOM 817 O O . LYS A 1 99 ? -8.947 -8.060 4.884 1.00 95.31 99 LYS A O 1
ATOM 822 N N . MET A 1 100 ? -11.113 -7.620 5.245 1.00 96.12 100 MET A N 1
ATOM 823 C CA . MET A 1 100 ? -11.503 -7.725 3.840 1.00 96.12 100 MET A CA 1
ATOM 824 C C . MET A 1 100 ? -10.841 -6.643 2.969 1.00 96.12 100 MET A C 1
ATOM 826 O O . MET A 1 100 ? -10.370 -6.961 1.880 1.00 96.12 100 MET A O 1
ATOM 830 N N . GLU A 1 101 ? -10.756 -5.390 3.436 1.00 96.06 101 GLU A N 1
ATOM 831 C CA . GLU A 1 101 ? -10.026 -4.339 2.704 1.00 96.06 101 GLU A CA 1
ATOM 832 C C . GLU A 1 101 ? -8.523 -4.672 2.587 1.00 96.06 101 GLU A C 1
ATOM 834 O O . GLU A 1 101 ? -7.948 -4.501 1.516 1.00 96.06 101 GLU A O 1
ATOM 839 N N . MET A 1 102 ? -7.896 -5.234 3.632 1.00 95.19 102 MET A N 1
ATOM 840 C CA . MET A 1 102 ? -6.491 -5.686 3.599 1.00 95.19 102 MET A CA 1
ATOM 841 C C . MET A 1 102 ? -6.265 -6.821 2.587 1.00 95.19 102 MET A C 1
ATOM 843 O O . MET A 1 102 ? -5.269 -6.847 1.858 1.00 95.19 102 MET A O 1
ATOM 847 N N . GLU A 1 103 ? -7.198 -7.772 2.510 1.00 96.75 103 GLU A N 1
ATOM 848 C CA . GLU A 1 103 ? -7.148 -8.859 1.528 1.00 96.75 103 GLU A CA 1
ATOM 849 C C . GLU A 1 103 ? -7.319 -8.340 0.093 1.00 96.75 103 GLU A C 1
ATOM 851 O O . GLU A 1 103 ? -6.633 -8.810 -0.817 1.00 96.75 103 GLU A O 1
ATOM 856 N N . ASN A 1 104 ? -8.206 -7.363 -0.117 1.00 96.00 104 ASN A N 1
ATOM 857 C CA . ASN A 1 104 ? -8.393 -6.716 -1.417 1.00 96.00 104 ASN A CA 1
ATOM 858 C C . ASN A 1 104 ? -7.141 -5.939 -1.836 1.00 96.00 104 ASN A C 1
ATOM 860 O O . ASN A 1 104 ? -6.664 -6.120 -2.954 1.00 96.00 104 ASN A O 1
ATOM 864 N N . LEU A 1 105 ? -6.563 -5.163 -0.916 1.00 96.12 105 LEU A N 1
ATOM 865 C CA . LEU A 1 105 ? -5.306 -4.447 -1.117 1.00 96.12 105 LEU A CA 1
ATOM 866 C C . LEU A 1 105 ? -4.188 -5.388 -1.565 1.00 96.12 105 LEU A C 1
ATOM 868 O O . LEU A 1 105 ? -3.501 -5.114 -2.543 1.00 96.12 105 LEU A O 1
ATOM 872 N N . THR A 1 106 ? -4.041 -6.527 -0.887 1.00 96.25 106 THR A N 1
ATOM 873 C CA . THR A 1 106 ? -3.017 -7.526 -1.223 1.00 96.25 106 THR A CA 1
ATOM 874 C C . THR A 1 106 ? -3.210 -8.076 -2.638 1.00 96.25 106 THR A C 1
ATOM 876 O O . THR A 1 106 ? -2.243 -8.212 -3.386 1.00 96.25 106 THR A O 1
ATOM 879 N N . LYS A 1 107 ? -4.454 -8.379 -3.032 1.00 97.00 107 LYS A N 1
ATOM 880 C CA . LYS A 1 107 ? -4.765 -8.889 -4.377 1.00 97.00 107 LYS A CA 1
ATOM 881 C C . LYS A 1 107 ? -4.453 -7.861 -5.460 1.00 97.00 107 LYS A C 1
ATOM 883 O O . LYS A 1 107 ? -3.791 -8.203 -6.436 1.00 97.00 107 LYS A O 1
ATOM 888 N N . GLU A 1 108 ? -4.878 -6.615 -5.278 1.00 96.75 108 GLU A N 1
ATOM 889 C CA . GLU A 1 108 ? -4.609 -5.549 -6.249 1.00 96.75 108 GLU A CA 1
ATOM 890 C C . GLU A 1 108 ? -3.113 -5.217 -6.325 1.00 96.75 108 GLU A C 1
ATOM 892 O O . GLU A 1 108 ? -2.573 -5.038 -7.414 1.00 96.75 108 GLU A O 1
ATOM 897 N N . GLN A 1 109 ? -2.392 -5.248 -5.199 1.00 95.19 109 GLN A N 1
ATOM 898 C CA . GLN A 1 109 ? -0.935 -5.081 -5.184 1.00 95.19 109 GLN A CA 1
ATOM 899 C C . GLN A 1 109 ? -0.203 -6.153 -6.001 1.00 95.19 109 GLN A C 1
ATOM 901 O O . GLN A 1 109 ? 0.771 -5.845 -6.688 1.00 95.19 109 GLN A O 1
ATOM 906 N N . ILE A 1 110 ? -0.681 -7.401 -5.994 1.00 96.69 110 ILE A N 1
ATOM 907 C CA . ILE A 1 110 ? -0.128 -8.457 -6.856 1.00 96.69 110 ILE A CA 1
ATOM 908 C C . ILE A 1 110 ? -0.332 -8.099 -8.332 1.00 96.69 110 ILE A C 1
ATOM 910 O O . ILE A 1 110 ? 0.622 -8.152 -9.109 1.00 96.69 110 ILE A O 1
ATOM 914 N N . VAL A 1 111 ? -1.538 -7.668 -8.713 1.00 97.56 111 VAL A N 1
ATOM 915 C CA . VAL A 1 111 ? -1.852 -7.271 -10.096 1.00 97.56 111 VAL A CA 1
ATOM 916 C C . VAL A 1 111 ? -0.979 -6.098 -10.546 1.00 97.56 111 VAL A C 1
ATOM 918 O O . VAL A 1 111 ? -0.395 -6.142 -11.633 1.00 97.56 111 VAL A O 1
ATOM 921 N N . PHE A 1 112 ? -0.834 -5.070 -9.710 1.00 96.88 112 PHE A N 1
ATOM 922 C CA . PHE A 1 112 ? 0.042 -3.935 -9.993 1.00 96.88 112 PHE A CA 1
ATOM 923 C C . PHE A 1 112 ? 1.510 -4.345 -10.106 1.00 96.88 112 PHE A C 1
ATOM 925 O O . PHE A 1 112 ? 2.207 -3.888 -11.012 1.00 96.88 112 PHE A O 1
ATOM 932 N N . SER A 1 113 ? 1.983 -5.240 -9.238 1.00 94.56 113 SER A N 1
ATOM 933 C CA . SER A 1 113 ? 3.348 -5.767 -9.294 1.00 94.56 113 SER A CA 1
ATOM 934 C C . SER A 1 113 ? 3.616 -6.503 -10.610 1.00 94.56 113 SER A C 1
ATOM 936 O O . SER A 1 113 ? 4.633 -6.262 -11.264 1.00 94.56 113 SER A O 1
ATOM 938 N N . GLU A 1 114 ? 2.673 -7.328 -11.066 1.00 96.81 114 GLU A N 1
ATOM 939 C CA . GLU A 1 114 ? 2.762 -8.005 -12.362 1.00 96.81 114 GLU A CA 1
ATOM 940 C C . GLU A 1 114 ? 2.750 -7.022 -13.538 1.00 96.81 114 GLU A C 1
ATOM 942 O O . GLU A 1 114 ? 3.529 -7.173 -14.482 1.00 96.81 114 GLU A O 1
ATOM 947 N N . GLN A 1 115 ? 1.884 -6.004 -13.500 1.00 96.62 115 GLN A N 1
ATOM 948 C CA . GLN A 1 115 ? 1.859 -4.943 -14.510 1.00 96.62 115 GLN A CA 1
ATOM 949 C C . GLN A 1 115 ? 3.194 -4.200 -14.560 1.00 96.62 115 GLN A C 1
ATOM 951 O O . GLN A 1 115 ? 3.762 -4.022 -15.638 1.00 96.62 115 GLN A O 1
ATOM 956 N N . ARG A 1 116 ? 3.734 -3.835 -13.396 1.00 94.81 116 ARG A N 1
ATOM 957 C CA . ARG A 1 116 ? 5.011 -3.132 -13.292 1.00 94.81 116 ARG A CA 1
ATOM 958 C C . ARG A 1 116 ? 6.157 -3.980 -13.814 1.00 94.81 116 ARG A C 1
ATOM 960 O O . ARG A 1 116 ? 6.997 -3.474 -14.550 1.00 94.81 116 ARG A O 1
ATOM 967 N N . LEU A 1 117 ? 6.170 -5.272 -13.495 1.00 94.38 117 LEU A N 1
ATOM 968 C CA . LEU A 1 117 ? 7.167 -6.201 -14.014 1.00 94.38 117 LEU A CA 1
ATOM 969 C C . LEU A 1 117 ? 7.132 -6.268 -15.545 1.00 94.38 117 LEU A C 1
ATOM 971 O O . LEU A 1 117 ? 8.190 -6.236 -16.166 1.00 94.38 117 LEU A O 1
ATOM 975 N N . ARG A 1 118 ? 5.942 -6.299 -16.162 1.00 95.50 118 ARG A N 1
ATOM 976 C CA . ARG A 1 118 ? 5.807 -6.276 -17.629 1.00 95.50 118 ARG A CA 1
ATOM 977 C C . ARG A 1 118 ? 6.388 -5.000 -18.240 1.00 95.50 118 ARG A C 1
ATOM 979 O O . ARG A 1 118 ? 7.141 -5.084 -19.207 1.00 95.50 118 ARG A O 1
ATOM 986 N N . VAL A 1 119 ? 6.088 -3.836 -17.659 1.00 94.31 119 VAL A N 1
ATOM 987 C CA . VAL A 1 119 ? 6.648 -2.549 -18.113 1.00 94.31 119 VAL A CA 1
ATOM 988 C C . VAL A 1 119 ? 8.170 -2.543 -17.963 1.00 94.31 119 VAL A C 1
ATOM 990 O O . VAL A 1 119 ? 8.880 -2.177 -18.896 1.00 94.31 119 VAL A O 1
ATOM 993 N N . LEU A 1 120 ? 8.696 -3.008 -16.829 1.00 92.25 120 LEU A N 1
ATOM 994 C CA . LEU A 1 120 ? 10.139 -3.090 -16.600 1.00 92.25 120 LEU A CA 1
ATOM 995 C C . LEU A 1 120 ? 10.824 -4.068 -17.561 1.00 92.25 120 LEU A C 1
ATOM 997 O O . LEU A 1 120 ? 11.896 -3.764 -18.058 1.00 92.25 120 LEU A O 1
ATOM 1001 N N . GLN A 1 121 ? 10.217 -5.211 -17.879 1.00 91.25 121 GLN A N 1
ATOM 1002 C CA . GLN A 1 121 ? 10.772 -6.163 -18.849 1.00 91.25 121 GLN A CA 1
ATOM 1003 C C . GLN A 1 121 ? 10.823 -5.589 -20.269 1.00 91.25 121 GLN A C 1
ATOM 1005 O O . GLN A 1 121 ? 11.752 -5.895 -21.019 1.00 91.25 121 GLN A O 1
ATOM 1010 N N . HIS A 1 122 ? 9.869 -4.726 -20.630 1.00 89.50 122 HIS A N 1
ATOM 1011 C CA . HIS A 1 122 ? 9.844 -4.079 -21.939 1.00 89.50 122 HIS A CA 1
ATOM 1012 C C . HIS A 1 122 ? 11.078 -3.196 -22.183 1.00 89.50 122 HIS A C 1
ATOM 1014 O O . HIS A 1 122 ? 11.531 -3.102 -23.323 1.00 89.50 122 HIS A O 1
ATOM 1020 N N . ILE A 1 123 ? 11.702 -2.648 -21.131 1.00 87.75 123 ILE A N 1
ATOM 1021 C CA . ILE A 1 123 ? 12.903 -1.807 -21.262 1.00 87.75 123 ILE A CA 1
ATOM 1022 C C . ILE A 1 123 ? 14.053 -2.527 -21.979 1.00 87.75 123 ILE A C 1
ATOM 1024 O O . ILE A 1 123 ? 14.781 -1.914 -22.751 1.00 87.75 123 ILE A O 1
ATOM 1028 N N . GLY A 1 124 ? 14.188 -3.846 -21.788 1.00 82.56 124 GLY A N 1
ATOM 1029 C CA . GLY A 1 124 ? 15.241 -4.638 -22.428 1.00 82.56 124 GLY A CA 1
ATOM 1030 C C . GLY A 1 124 ? 15.074 -4.738 -23.945 1.00 82.56 124 GLY A C 1
ATOM 1031 O O . GLY A 1 124 ? 16.040 -4.994 -24.656 1.00 82.56 124 GLY A O 1
ATOM 1032 N N . THR A 1 125 ? 13.859 -4.507 -24.448 1.00 83.25 125 THR A N 1
ATOM 1033 C CA . THR A 1 125 ? 13.572 -4.454 -25.888 1.00 83.25 125 THR A CA 1
ATOM 1034 C C . THR A 1 125 ? 13.815 -3.070 -26.494 1.00 83.25 125 THR A C 1
ATOM 1036 O O . THR A 1 125 ? 13.887 -2.953 -27.713 1.00 83.25 125 THR A O 1
ATOM 1039 N N . LEU A 1 126 ? 14.006 -2.041 -25.660 1.00 79.38 126 LEU A N 1
ATOM 1040 C CA . LEU A 1 126 ? 14.244 -0.648 -26.060 1.00 79.38 126 LEU A CA 1
ATOM 1041 C C . LEU A 1 126 ? 15.744 -0.317 -26.182 1.00 79.38 126 LEU A C 1
ATOM 1043 O O . LEU A 1 126 ? 16.153 0.824 -25.989 1.00 79.38 126 LEU A O 1
ATOM 1047 N N . LEU A 1 127 ? 16.577 -1.320 -26.471 1.00 75.62 127 LEU A N 1
ATOM 1048 C CA . LEU A 1 127 ? 18.028 -1.175 -26.611 1.00 75.62 127 LEU A CA 1
ATOM 1049 C C . LEU A 1 127 ? 18.445 -1.015 -28.085 1.00 75.62 127 LEU A C 1
ATOM 1051 O O . LEU A 1 127 ? 17.718 -1.457 -28.984 1.00 75.62 127 LEU A O 1
ATOM 1055 N N . PRO A 1 128 ? 19.612 -0.396 -28.366 1.00 75.06 128 PRO A N 1
ATOM 1056 C CA . PRO A 1 128 ? 20.082 -0.210 -29.740 1.00 75.06 128 PRO A CA 1
ATOM 1057 C C . PRO A 1 128 ? 20.145 -1.513 -30.537 1.00 75.06 128 PRO A C 1
ATOM 1059 O O . PRO A 1 128 ? 20.476 -2.550 -29.959 1.00 75.06 128 PRO A O 1
ATOM 1062 N N . PRO A 1 129 ? 19.863 -1.487 -31.859 1.00 69.69 129 PRO A N 1
ATOM 1063 C CA . PRO A 1 129 ? 19.788 -0.305 -32.739 1.00 69.69 129 PRO A CA 1
ATOM 1064 C C . PRO A 1 129 ? 18.368 0.178 -33.121 1.00 69.69 129 PRO A C 1
ATOM 1066 O O . PRO A 1 129 ? 18.242 1.031 -33.992 1.00 69.69 129 PRO A O 1
ATOM 1069 N N . ILE A 1 130 ? 17.298 -0.390 -32.553 1.00 68.31 130 ILE A N 1
ATOM 1070 C CA . ILE A 1 130 ? 15.936 -0.314 -33.137 1.00 68.31 130 ILE A CA 1
ATOM 1071 C C . ILE A 1 130 ? 15.111 0.899 -32.653 1.00 68.31 130 ILE A C 1
ATOM 1073 O O . ILE A 1 130 ? 14.106 1.245 -33.268 1.00 68.31 130 ILE A O 1
ATOM 1077 N N . TYR A 1 131 ? 15.505 1.554 -31.565 1.00 71.12 131 TYR A N 1
ATOM 1078 C CA . TYR A 1 131 ? 14.626 2.451 -30.806 1.00 71.12 131 TYR A CA 1
ATOM 1079 C C . TYR A 1 131 ? 14.868 3.943 -31.082 1.00 71.12 131 TYR A C 1
ATOM 1081 O O . TYR A 1 131 ? 15.931 4.361 -31.547 1.00 71.12 131 TYR A O 1
ATOM 1089 N N . THR A 1 132 ? 13.888 4.765 -30.700 1.00 77.88 132 THR A N 1
ATOM 1090 C CA . THR A 1 132 ? 13.984 6.226 -30.688 1.00 77.88 132 THR A CA 1
ATOM 1091 C C . THR A 1 132 ? 13.890 6.792 -29.271 1.00 77.88 132 THR A C 1
ATOM 1093 O O . THR A 1 132 ? 13.318 6.197 -28.358 1.00 77.88 132 THR A O 1
ATOM 1096 N N . LYS A 1 133 ? 14.384 8.020 -29.080 1.00 84.12 133 LYS A N 1
ATOM 1097 C CA . LYS A 1 133 ? 14.218 8.766 -27.820 1.00 84.12 133 LYS A CA 1
ATOM 1098 C C . LYS A 1 133 ? 12.743 8.944 -27.417 1.00 84.12 133 LYS A C 1
ATOM 1100 O O . LYS A 1 133 ? 12.453 9.118 -26.236 1.00 84.12 133 LYS A O 1
ATOM 1105 N N . SER A 1 134 ? 11.817 8.927 -28.381 1.00 88.25 134 SER A N 1
ATOM 1106 C CA . SER A 1 134 ? 10.377 9.001 -28.112 1.00 88.25 134 SER A CA 1
ATOM 1107 C C . SER A 1 134 ? 9.885 7.766 -27.359 1.00 88.25 134 SER A C 1
ATOM 1109 O O . SER A 1 134 ? 9.173 7.914 -26.370 1.00 88.25 134 SER A O 1
ATOM 1111 N N . ASP A 1 135 ? 10.338 6.580 -27.769 1.00 89.00 135 ASP A N 1
ATOM 1112 C CA . ASP A 1 135 ? 9.912 5.301 -27.189 1.00 89.00 135 ASP A CA 1
ATOM 1113 C C . ASP A 1 135 ? 10.351 5.180 -25.722 1.00 89.00 135 ASP A C 1
ATOM 1115 O O . ASP A 1 135 ? 9.570 4.764 -24.866 1.00 89.00 135 ASP A O 1
ATOM 1119 N N . LEU A 1 136 ? 11.572 5.632 -25.389 1.00 89.94 136 LEU A N 1
ATOM 1120 C CA . LEU A 1 136 ? 12.035 5.664 -23.995 1.00 89.94 136 LEU A CA 1
ATOM 1121 C C . LEU A 1 136 ? 11.180 6.604 -23.131 1.00 89.94 136 LEU A C 1
ATOM 1123 O O . LEU A 1 136 ? 10.832 6.265 -22.000 1.00 89.94 136 LEU A O 1
ATOM 1127 N N . ASN A 1 137 ? 10.842 7.789 -23.649 1.00 92.19 137 ASN A N 1
ATOM 1128 C CA . ASN A 1 137 ? 10.013 8.750 -22.919 1.00 92.19 137 ASN A CA 1
ATOM 1129 C C . ASN A 1 137 ? 8.601 8.207 -22.677 1.00 92.19 137 ASN A C 1
ATOM 1131 O O . ASN A 1 137 ? 8.036 8.424 -21.607 1.00 92.19 137 ASN A O 1
ATOM 1135 N N . GLU A 1 138 ? 8.023 7.520 -23.661 1.00 93.62 138 GLU A N 1
ATOM 1136 C CA . GLU A 1 138 ? 6.712 6.885 -23.537 1.00 93.62 138 GLU A CA 1
ATOM 1137 C C . GLU A 1 138 ? 6.730 5.740 -22.519 1.00 93.62 138 GLU A C 1
ATOM 1139 O O . GLU A 1 138 ? 5.863 5.677 -21.643 1.00 93.62 138 GLU A O 1
ATOM 1144 N N . TRP A 1 139 ? 7.759 4.891 -22.564 1.00 94.44 139 TRP A N 1
ATOM 1145 C CA . TRP A 1 139 ? 7.978 3.849 -21.563 1.00 94.44 139 TRP A CA 1
ATOM 1146 C C . TRP A 1 139 ? 8.081 4.433 -20.148 1.00 94.44 139 TRP A C 1
ATOM 1148 O O . TRP A 1 139 ? 7.404 3.962 -19.232 1.00 94.44 139 TRP A O 1
ATOM 1158 N N . TYR A 1 140 ? 8.874 5.495 -19.973 1.00 94.62 140 TYR A N 1
ATOM 1159 C CA . TYR A 1 140 ? 9.050 6.138 -18.672 1.00 94.62 140 TYR A CA 1
ATOM 1160 C C . TYR A 1 140 ? 7.746 6.744 -18.149 1.00 94.62 140 TYR A C 1
ATOM 1162 O O . TYR A 1 140 ? 7.395 6.529 -16.991 1.00 94.62 140 TYR A O 1
ATOM 1170 N N . ARG A 1 141 ? 6.986 7.437 -19.008 1.00 95.12 141 ARG A N 1
ATOM 1171 C CA . ARG A 1 141 ? 5.656 7.960 -18.652 1.00 95.12 141 ARG A CA 1
ATOM 1172 C C . ARG A 1 141 ? 4.703 6.847 -18.237 1.00 95.12 141 ARG A C 1
ATOM 1174 O O . ARG A 1 141 ? 4.033 6.979 -17.223 1.00 95.12 141 ARG A O 1
ATOM 1181 N N . THR A 1 142 ? 4.698 5.730 -18.962 1.00 95.88 142 THR A N 1
ATOM 1182 C CA . THR A 1 142 ? 3.866 4.566 -18.624 1.00 95.88 142 THR A CA 1
ATOM 1183 C C . THR A 1 142 ? 4.211 4.014 -17.237 1.00 95.88 142 THR A C 1
ATOM 1185 O O . THR A 1 142 ? 3.319 3.675 -16.461 1.00 95.88 142 THR A O 1
ATOM 1188 N N . LEU A 1 143 ? 5.503 3.940 -16.902 1.00 95.44 143 LEU A N 1
ATOM 1189 C CA . LEU A 1 143 ? 5.962 3.509 -15.581 1.00 95.44 143 LEU A CA 1
ATOM 1190 C C . LEU A 1 143 ? 5.589 4.515 -14.478 1.00 95.44 143 LEU A C 1
ATOM 1192 O O . LEU A 1 143 ? 5.153 4.110 -13.401 1.00 95.44 143 LEU A O 1
ATOM 1196 N N . GLU A 1 144 ? 5.739 5.812 -14.743 1.00 95.19 144 GLU A N 1
ATOM 1197 C CA . GLU A 1 144 ? 5.381 6.885 -13.812 1.00 95.19 144 GLU A CA 1
ATOM 1198 C C . GLU A 1 144 ? 3.872 6.905 -13.525 1.00 95.19 144 GLU A C 1
ATOM 1200 O O . GLU A 1 144 ? 3.462 6.946 -12.364 1.00 95.19 144 GLU A O 1
ATOM 1205 N N . ASP A 1 145 ? 3.040 6.803 -14.560 1.00 96.00 145 ASP A N 1
ATOM 1206 C CA . ASP A 1 145 ? 1.581 6.778 -14.432 1.00 96.00 145 ASP A CA 1
ATOM 1207 C C . ASP A 1 145 ? 1.093 5.525 -13.693 1.00 96.00 145 ASP A C 1
ATOM 1209 O O . ASP A 1 145 ? 0.170 5.597 -12.873 1.00 96.00 145 ASP A O 1
ATOM 1213 N N . LEU A 1 146 ? 1.752 4.381 -13.905 1.00 96.56 146 LEU A N 1
ATOM 1214 C CA . LEU A 1 146 ? 1.490 3.170 -13.132 1.00 96.56 146 LEU A CA 1
ATOM 1215 C C . LEU A 1 146 ? 1.834 3.366 -11.649 1.00 96.56 146 LEU A C 1
ATOM 1217 O O . LEU A 1 146 ? 1.026 3.027 -10.787 1.00 96.56 146 LEU A O 1
ATOM 1221 N N . ASN A 1 147 ? 2.992 3.954 -11.333 1.00 95.69 147 ASN A N 1
ATOM 1222 C CA . ASN A 1 147 ? 3.375 4.234 -9.946 1.00 95.69 147 ASN A CA 1
ATOM 1223 C C . ASN A 1 147 ? 2.401 5.211 -9.264 1.00 95.69 147 ASN A C 1
ATOM 1225 O O . ASN A 1 147 ? 2.019 4.976 -8.120 1.00 95.69 147 ASN A O 1
ATOM 1229 N N . LYS A 1 148 ? 1.936 6.253 -9.968 1.00 95.50 148 LYS A N 1
ATOM 1230 C CA . LYS A 1 148 ? 0.890 7.165 -9.462 1.00 95.50 148 LYS A CA 1
ATOM 1231 C C . LYS A 1 148 ? -0.431 6.441 -9.206 1.00 95.50 148 LYS A C 1
ATOM 1233 O O . LYS A 1 148 ? -1.105 6.724 -8.218 1.00 95.50 148 LYS A O 1
ATOM 1238 N N . SER A 1 149 ? -0.802 5.504 -10.079 1.00 96.38 149 SER A N 1
ATOM 1239 C CA . SER A 1 149 ? -2.014 4.691 -9.916 1.00 96.38 149 SER A CA 1
ATOM 1240 C C . SER A 1 149 ? -1.931 3.814 -8.662 1.00 96.38 149 SER A C 1
ATOM 1242 O O . SER A 1 149 ? -2.897 3.738 -7.905 1.00 96.38 149 SER A O 1
ATOM 1244 N N . ILE A 1 150 ? -0.762 3.217 -8.402 1.00 96.06 150 ILE A N 1
ATOM 1245 C CA . ILE A 1 150 ? -0.492 2.435 -7.186 1.00 96.06 150 ILE A CA 1
ATOM 1246 C C . ILE A 1 150 ? -0.598 3.316 -5.934 1.00 96.06 150 ILE A C 1
ATOM 1248 O O . ILE A 1 150 ? -1.264 2.934 -4.974 1.00 96.06 150 ILE A O 1
ATOM 1252 N N . ASP A 1 151 ? 0.031 4.493 -5.945 1.00 96.00 151 ASP A N 1
ATOM 1253 C CA . ASP A 1 151 ? 0.018 5.430 -4.813 1.00 96.00 151 ASP A CA 1
ATOM 1254 C C . ASP A 1 151 ? -1.398 5.940 -4.497 1.00 96.00 151 ASP A C 1
ATOM 1256 O O . ASP A 1 151 ? -1.841 5.939 -3.344 1.00 96.00 151 ASP A O 1
ATOM 1260 N N . THR A 1 152 ? -2.157 6.277 -5.543 1.00 96.38 152 THR A N 1
ATOM 1261 C CA . THR A 1 152 ? -3.562 6.689 -5.422 1.00 96.38 152 THR A CA 1
ATOM 1262 C C . THR A 1 152 ? -4.402 5.571 -4.807 1.00 96.38 152 THR A C 1
ATOM 1264 O O . THR A 1 152 ? -5.120 5.800 -3.835 1.00 96.38 152 THR A O 1
ATOM 1267 N N . TYR A 1 153 ? -4.272 4.343 -5.320 1.00 96.75 153 TYR A N 1
ATOM 1268 C CA . TYR A 1 153 ? -5.011 3.191 -4.807 1.00 96.75 153 TYR A CA 1
ATOM 1269 C C . TYR A 1 153 ? -4.675 2.888 -3.339 1.00 96.75 153 TYR A C 1
ATOM 1271 O O . TYR A 1 153 ? -5.575 2.643 -2.534 1.00 96.75 153 TYR A O 1
ATOM 1279 N N . ASN A 1 154 ? -3.392 2.937 -2.971 1.00 96.12 154 ASN A N 1
ATOM 1280 C CA .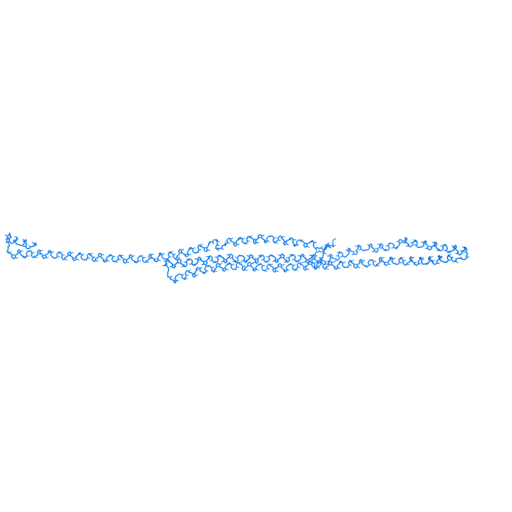 ASN A 1 154 ? -2.952 2.736 -1.591 1.00 96.12 154 ASN A CA 1
ATOM 1281 C C . ASN A 1 154 ? -3.560 3.782 -0.655 1.00 96.12 154 ASN A C 1
ATOM 1283 O O . ASN A 1 154 ? -4.156 3.415 0.357 1.00 96.12 154 ASN A O 1
ATOM 1287 N N . SER A 1 155 ? -3.487 5.060 -1.031 1.00 95.56 155 SER A N 1
ATOM 1288 C CA . SER A 1 155 ? -4.072 6.166 -0.265 1.00 95.56 155 SER A CA 1
ATOM 1289 C C . SER A 1 155 ? -5.587 6.002 -0.082 1.00 95.56 155 SER A C 1
ATOM 1291 O O . SER A 1 155 ? -6.103 6.136 1.029 1.00 95.56 155 SER A O 1
ATOM 1293 N N . GLU A 1 156 ? -6.312 5.637 -1.144 1.00 96.69 156 GLU A N 1
ATOM 1294 C CA . GLU A 1 156 ? -7.748 5.341 -1.067 1.00 96.69 156 GLU A CA 1
ATOM 1295 C C . GLU A 1 156 ? -8.060 4.154 -0.146 1.00 96.69 156 GLU A C 1
ATOM 1297 O O . GLU A 1 156 ? -9.090 4.140 0.532 1.00 96.69 156 GLU A O 1
ATOM 1302 N N . CYS A 1 157 ? -7.197 3.139 -0.129 1.00 96.44 157 CYS A N 1
ATOM 1303 C CA . CYS A 1 157 ? -7.364 1.964 0.714 1.00 96.44 157 CYS A CA 1
ATOM 1304 C C . CYS A 1 157 ? -7.211 2.305 2.204 1.00 96.44 157 CYS A C 1
ATOM 1306 O O . CYS A 1 157 ? -8.073 1.934 3.007 1.00 96.44 157 CYS A O 1
ATOM 1308 N N . VAL A 1 158 ? -6.178 3.081 2.562 1.00 97.19 158 VAL A N 1
ATOM 1309 C CA . VAL A 1 158 ? -5.995 3.598 3.930 1.00 97.19 158 VAL A CA 1
ATOM 1310 C C . VAL A 1 158 ? -7.230 4.382 4.372 1.00 97.19 158 VAL A C 1
ATOM 1312 O O . VAL A 1 158 ? -7.738 4.177 5.476 1.00 97.19 158 VAL A O 1
ATOM 1315 N N . GLU A 1 159 ? -7.771 5.229 3.496 1.00 97.12 159 GLU A N 1
ATOM 1316 C CA . GLU A 1 159 ? -8.952 6.029 3.818 1.00 97.12 159 GLU A CA 1
ATOM 1317 C C . GLU A 1 159 ? -10.214 5.173 3.997 1.00 97.12 159 GLU A C 1
ATOM 1319 O O . GLU A 1 159 ? -10.980 5.369 4.943 1.00 97.12 159 GLU A O 1
ATOM 1324 N N . LYS A 1 160 ? -10.413 4.142 3.165 1.00 97.06 160 LYS A N 1
ATOM 1325 C CA . LYS A 1 160 ? -11.501 3.172 3.372 1.00 97.06 160 LYS A CA 1
ATOM 1326 C C . LYS A 1 160 ? -11.385 2.495 4.736 1.00 97.06 160 LYS A C 1
ATOM 1328 O O . LYS A 1 160 ? -12.394 2.377 5.433 1.00 97.06 160 LYS A O 1
ATOM 1333 N N . MET A 1 161 ? -10.185 2.073 5.137 1.00 97.38 161 MET A N 1
ATOM 1334 C CA . MET A 1 161 ? -9.959 1.454 6.448 1.00 97.38 161 MET A CA 1
ATOM 1335 C C . MET A 1 161 ? -10.222 2.426 7.599 1.00 97.38 161 MET A C 1
ATOM 1337 O O . MET A 1 161 ? -10.876 2.032 8.566 1.00 97.38 161 MET A O 1
ATOM 1341 N N . ARG A 1 162 ? -9.815 3.697 7.470 1.00 97.75 162 ARG A N 1
ATOM 1342 C CA . ARG A 1 162 ? -10.146 4.766 8.427 1.00 97.75 162 ARG A CA 1
ATOM 1343 C C . ARG A 1 162 ? -11.646 4.848 8.669 1.00 97.75 162 ARG A C 1
ATOM 1345 O O . ARG A 1 162 ? -12.084 4.701 9.808 1.00 97.75 162 ARG A O 1
ATOM 1352 N N . VAL A 1 163 ? -12.438 4.951 7.604 1.00 97.44 163 VAL A N 1
ATOM 1353 C CA . VAL A 1 163 ? -13.906 5.004 7.699 1.00 97.44 163 VAL A CA 1
ATOM 1354 C C . VAL A 1 163 ? -14.478 3.748 8.374 1.00 97.44 163 VAL A C 1
ATOM 1356 O O . VAL A 1 163 ? -15.428 3.829 9.159 1.00 97.44 163 VAL A O 1
ATOM 1359 N N . ARG A 1 164 ? -13.914 2.557 8.114 1.00 96.75 164 ARG A N 1
ATOM 1360 C CA . ARG A 1 164 ? -14.344 1.323 8.801 1.00 96.75 164 ARG A CA 1
ATOM 1361 C C . ARG A 1 164 ? -14.028 1.356 10.295 1.00 96.75 164 ARG A C 1
ATOM 1363 O O . ARG A 1 164 ? -14.880 0.957 11.089 1.00 96.75 164 ARG A O 1
ATOM 1370 N N . TYR A 1 165 ? -12.845 1.822 10.682 1.00 97.62 165 TYR A N 1
ATOM 1371 C CA . TYR A 1 165 ? -12.481 1.959 12.088 1.00 97.62 165 TYR A CA 1
ATOM 1372 C C . TYR A 1 165 ? -13.333 3.014 12.798 1.00 97.62 165 TYR A C 1
ATOM 1374 O O . TYR A 1 165 ? -13.805 2.757 13.904 1.00 97.62 165 TYR A O 1
ATOM 1382 N N . GLU A 1 166 ? -13.631 4.144 12.159 1.00 96.75 166 GLU A N 1
ATOM 1383 C CA . GLU A 1 166 ? -14.542 5.164 12.696 1.00 96.75 166 GLU A CA 1
ATOM 1384 C C . GLU A 1 166 ? -15.943 4.605 12.974 1.00 96.75 166 GLU A C 1
ATOM 1386 O O . GLU A 1 166 ? -16.532 4.882 14.021 1.00 96.75 166 GLU A O 1
ATOM 1391 N N . LEU A 1 167 ? -16.462 3.741 12.094 1.00 96.94 167 LEU A N 1
ATOM 1392 C CA . LEU A 1 167 ? -17.734 3.053 12.326 1.00 96.94 167 LEU A CA 1
ATOM 1393 C C . LEU A 1 167 ? -17.686 2.166 13.582 1.00 96.94 167 LEU A C 1
ATOM 1395 O O . LEU A 1 167 ? -18.644 2.129 14.357 1.00 96.94 167 LEU A O 1
ATOM 1399 N N . VAL A 1 168 ? -16.578 1.454 13.798 1.00 97.38 168 VAL A N 1
ATOM 1400 C CA . VAL A 1 168 ? -16.361 0.636 15.004 1.00 97.38 168 VAL A CA 1
ATOM 1401 C C . VAL A 1 168 ? -16.282 1.521 16.246 1.00 97.38 168 VAL A C 1
ATOM 1403 O O . VAL A 1 168 ? -16.931 1.221 17.249 1.00 97.38 168 VAL A O 1
ATOM 1406 N N . GLN A 1 169 ? -15.580 2.653 16.169 1.00 96.56 169 GLN A N 1
ATOM 1407 C CA . GLN A 1 169 ? -15.528 3.636 17.252 1.00 96.56 169 GLN A CA 1
ATOM 1408 C C . GLN A 1 169 ? -16.919 4.181 17.600 1.00 96.56 169 GLN A C 1
ATOM 1410 O O . GLN A 1 169 ? -17.265 4.264 18.780 1.00 96.56 169 GLN A O 1
ATOM 1415 N N . GLY A 1 170 ? -17.758 4.459 16.598 1.00 96.56 170 GLY A N 1
ATOM 1416 C CA . GLY A 1 170 ? -19.154 4.853 16.798 1.00 96.56 170 GLY A CA 1
ATOM 1417 C C . GLY A 1 170 ? -19.961 3.806 17.575 1.00 96.56 170 GLY A C 1
ATOM 1418 O O . GLY A 1 170 ? -20.624 4.144 18.558 1.00 96.56 170 GLY A O 1
ATOM 1419 N N . LYS A 1 171 ? -19.835 2.519 17.217 1.00 96.94 171 LYS A N 1
ATOM 1420 C CA . LYS A 1 171 ? -20.472 1.412 17.962 1.00 96.94 171 LYS A CA 1
ATOM 1421 C C . LYS A 1 171 ? -19.995 1.347 19.415 1.00 96.94 171 LYS A C 1
ATOM 1423 O O . LYS A 1 171 ? -20.798 1.129 20.324 1.00 96.94 171 LYS A O 1
ATOM 1428 N N . CYS A 1 172 ? -18.698 1.546 19.654 1.00 97.12 172 CYS A N 1
ATOM 1429 C CA . CYS A 1 172 ? -18.141 1.581 21.004 1.00 97.12 172 CYS A CA 1
ATOM 1430 C C . CYS A 1 172 ? -18.730 2.733 21.825 1.00 97.12 172 CYS A C 1
ATOM 1432 O O . CYS A 1 172 ? -19.149 2.519 22.962 1.00 97.12 172 CYS A O 1
ATOM 1434 N N . GLN A 1 173 ? -18.821 3.936 21.252 1.00 96.25 173 GLN A N 1
ATOM 1435 C CA . GLN A 1 173 ? -19.418 5.098 21.916 1.00 96.25 173 GLN A CA 1
ATOM 1436 C C . GLN A 1 173 ? -20.895 4.875 22.257 1.00 96.25 173 GLN A C 1
ATOM 1438 O O . GLN A 1 173 ? -21.310 5.151 23.385 1.00 96.25 173 GLN A O 1
ATOM 1443 N N . GLU A 1 174 ? -21.675 4.315 21.331 1.00 97.00 174 GLU A N 1
ATOM 1444 C CA . GLU A 1 174 ? -23.075 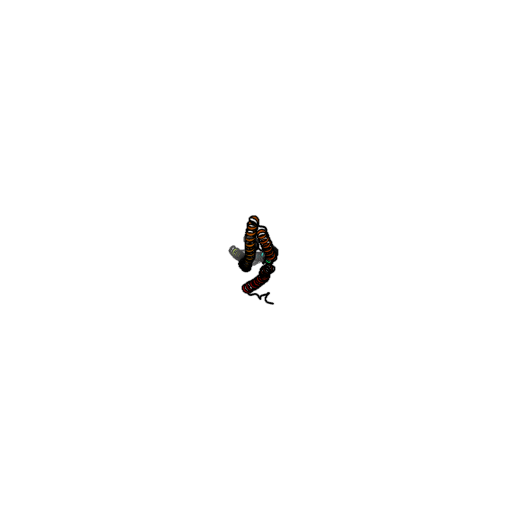3.957 21.576 1.00 97.00 174 GLU A CA 1
ATOM 1445 C C . GLU A 1 174 ? -23.194 2.958 22.735 1.00 97.00 174 GLU A C 1
ATOM 1447 O O . GLU A 1 174 ? -23.985 3.157 23.662 1.00 97.00 174 GLU A O 1
ATOM 1452 N N . LYS A 1 175 ? -22.344 1.922 22.755 1.00 96.94 175 LYS A N 1
ATOM 1453 C CA . LYS A 1 175 ? -22.328 0.937 23.840 1.00 96.94 175 LYS A CA 1
ATOM 1454 C C . LYS A 1 175 ? -21.999 1.570 25.195 1.00 96.94 175 LYS A C 1
ATOM 1456 O O . LYS A 1 175 ? -22.642 1.220 26.186 1.00 96.94 175 LYS A O 1
ATOM 1461 N N . VAL A 1 176 ? -21.054 2.515 25.247 1.00 96.38 176 VAL A N 1
ATOM 1462 C CA . VAL A 1 176 ? -20.744 3.283 26.469 1.00 96.38 176 VAL A CA 1
ATOM 1463 C C . VAL A 1 176 ? -21.980 4.037 26.968 1.00 96.38 176 VAL A C 1
ATOM 1465 O O . VAL A 1 176 ? -22.285 3.980 28.163 1.00 96.38 176 VAL A O 1
ATOM 1468 N N . GLN A 1 177 ? -22.729 4.692 26.074 1.00 94.38 177 GLN A N 1
ATOM 1469 C CA . GLN A 1 177 ? -23.954 5.406 26.453 1.00 94.38 177 GLN A CA 1
ATOM 1470 C C . GLN A 1 177 ? -25.049 4.457 26.952 1.00 94.38 177 GLN A C 1
ATOM 1472 O O . GLN A 1 177 ? -25.647 4.715 27.995 1.00 94.38 177 GLN A O 1
ATOM 1477 N N . ILE A 1 178 ? -25.252 3.312 26.292 1.00 94.88 178 ILE A N 1
ATOM 1478 C CA . ILE A 1 178 ? -26.201 2.280 26.746 1.00 94.88 178 ILE A CA 1
ATOM 1479 C C . ILE A 1 178 ? -25.840 1.789 28.156 1.00 94.88 178 ILE A C 1
ATOM 1481 O O . ILE A 1 178 ? -26.715 1.660 29.019 1.00 94.88 178 ILE A O 1
ATOM 1485 N N . CYS A 1 179 ? -24.554 1.538 28.423 1.00 93.56 179 CYS A N 1
ATOM 1486 C CA . CYS A 1 179 ? -24.077 1.157 29.751 1.00 93.56 179 CYS A CA 1
ATOM 1487 C C . CYS A 1 179 ? -24.349 2.257 30.789 1.00 93.56 179 CYS A C 1
ATOM 1489 O O . CYS A 1 179 ? -24.846 1.948 31.875 1.00 93.56 179 CYS A O 1
ATOM 1491 N N . LYS A 1 180 ? -24.091 3.529 30.453 1.00 92.69 180 LYS A N 1
ATOM 1492 C CA . LYS A 1 180 ? -24.380 4.680 31.325 1.00 92.69 180 LYS A CA 1
ATOM 1493 C C . LYS A 1 180 ? -25.870 4.777 31.663 1.00 92.69 180 LYS A C 1
ATOM 1495 O O . LYS A 1 180 ? -26.216 4.847 32.841 1.00 92.69 180 LYS A O 1
ATOM 1500 N N . MET A 1 181 ? -26.743 4.718 30.658 1.00 91.69 181 MET A N 1
ATOM 1501 C CA . MET A 1 181 ? -28.200 4.769 30.844 1.00 91.69 181 MET A CA 1
ATOM 1502 C C . MET A 1 181 ? -28.692 3.599 31.702 1.00 91.69 181 MET A C 1
ATOM 1504 O O . MET A 1 181 ? -29.414 3.807 32.670 1.00 91.69 181 MET A O 1
ATOM 1508 N N . THR A 1 182 ? -28.197 2.382 31.452 1.00 91.19 182 THR A N 1
ATOM 1509 C CA . THR A 1 182 ? -28.563 1.190 32.240 1.00 91.19 182 THR A CA 1
ATOM 1510 C C . THR A 1 182 ? -28.223 1.338 33.728 1.00 91.19 182 THR A C 1
ATOM 1512 O O . THR A 1 182 ? -28.973 0.861 34.586 1.00 91.19 182 THR A O 1
ATOM 1515 N N . LEU A 1 183 ? -27.094 1.977 34.054 1.00 89.38 183 LEU A N 1
ATOM 1516 C CA . LEU A 1 183 ? -26.684 2.219 35.441 1.00 89.38 183 LEU A CA 1
ATOM 1517 C C . LEU A 1 183 ? -27.556 3.281 36.130 1.00 89.38 183 LEU A C 1
ATOM 1519 O O . LEU A 1 183 ? -27.877 3.115 37.311 1.00 89.38 183 LEU A O 1
ATOM 1523 N N . LEU A 1 184 ? -27.948 4.330 35.397 1.00 88.81 184 LEU A N 1
ATOM 1524 C CA . LEU A 1 184 ? -28.816 5.406 35.889 1.00 88.81 184 LEU A CA 1
ATOM 1525 C C . LEU A 1 184 ? -30.261 4.925 36.091 1.00 88.81 184 LEU A C 1
ATOM 1527 O O . LEU A 1 184 ? -30.805 5.078 37.184 1.00 88.81 184 LEU A O 1
ATOM 1531 N N . ASP A 1 185 ? -30.852 4.275 35.086 1.00 87.94 185 ASP A N 1
ATOM 1532 C CA . ASP A 1 185 ? -32.266 3.871 35.080 1.00 87.94 185 ASP A CA 1
ATOM 1533 C C . ASP A 1 185 ? -32.601 2.877 36.196 1.00 87.94 185 ASP A C 1
ATOM 1535 O O . ASP A 1 185 ? -33.667 2.923 36.809 1.00 87.94 185 ASP A O 1
ATOM 1539 N N . LYS A 1 186 ? -31.667 1.973 36.502 1.00 80.62 186 LYS A N 1
ATOM 1540 C CA . LYS A 1 186 ? -31.844 0.964 37.554 1.00 80.62 186 LYS A CA 1
ATOM 1541 C C . LYS A 1 186 ? -31.489 1.477 38.956 1.00 80.62 186 LYS A C 1
ATOM 1543 O O . LYS A 1 186 ? -31.570 0.706 39.914 1.00 80.62 186 LYS A O 1
ATOM 1548 N N . ASN A 1 187 ? -31.075 2.743 39.089 1.00 79.12 187 ASN A N 1
ATOM 1549 C CA . ASN A 1 187 ? -30.642 3.373 40.343 1.00 79.12 187 ASN A CA 1
ATOM 1550 C C . ASN A 1 187 ? -29.616 2.511 41.125 1.00 79.12 187 ASN A C 1
ATOM 1552 O O . ASN A 1 187 ? -29.641 2.395 42.362 1.00 79.12 187 ASN A O 1
ATOM 1556 N N . ILE A 1 188 ? -28.743 1.828 40.369 1.00 73.25 188 ILE A N 1
ATOM 1557 C CA . ILE A 1 188 ? -27.769 0.852 40.881 1.00 73.25 188 ILE A CA 1
ATOM 1558 C C . ILE A 1 188 ? -26.652 1.578 41.628 1.00 73.25 188 ILE A C 1
ATOM 1560 O O . ILE A 1 188 ? -26.210 1.118 42.679 1.00 73.25 188 ILE A O 1
ATOM 1564 N N . CYS A 1 189 ? -26.226 2.725 41.107 1.00 77.38 189 CYS A N 1
ATOM 1565 C CA . CYS A 1 189 ? -25.076 3.484 41.580 1.00 77.38 189 CYS A CA 1
ATOM 1566 C C . CYS A 1 189 ? -25.461 4.921 41.936 1.00 77.38 189 CYS A C 1
ATOM 1568 O O . CYS A 1 189 ? -26.492 5.427 41.497 1.00 77.38 189 CYS A O 1
ATOM 1570 N N . THR A 1 190 ? -24.611 5.586 42.719 1.00 80.38 190 THR A N 1
ATOM 1571 C CA . THR A 1 190 ? -24.656 7.047 42.834 1.00 80.38 190 THR A CA 1
ATOM 1572 C C . THR A 1 190 ? -24.202 7.677 41.517 1.00 80.38 190 THR A C 1
ATOM 1574 O O . THR A 1 190 ? -23.529 7.036 40.709 1.00 80.38 190 THR A O 1
ATOM 1577 N N . ILE A 1 191 ? -24.549 8.944 41.295 1.00 79.81 191 ILE A N 1
ATOM 1578 C CA . ILE A 1 191 ? -24.147 9.676 40.084 1.00 79.81 191 ILE A CA 1
ATOM 1579 C C . ILE A 1 191 ? -22.613 9.696 39.944 1.00 79.81 191 ILE A C 1
ATOM 1581 O O . ILE A 1 191 ? -22.093 9.453 38.860 1.00 79.81 191 ILE A O 1
ATOM 1585 N N . GLU A 1 192 ? -21.886 9.890 41.048 1.00 82.44 192 GLU A N 1
ATOM 1586 C CA . GLU A 1 192 ? -20.415 9.870 41.070 1.00 82.44 192 GLU A CA 1
ATOM 1587 C C . GLU A 1 192 ? -19.841 8.518 40.623 1.00 82.44 192 GLU A C 1
ATOM 1589 O O . GLU A 1 192 ? -18.944 8.466 39.784 1.00 82.44 192 GLU A O 1
ATOM 1594 N N . ASP A 1 193 ? -20.396 7.411 41.124 1.00 83.31 193 ASP A N 1
ATOM 1595 C CA . ASP A 1 193 ? -19.985 6.062 40.729 1.00 83.31 193 ASP A CA 1
ATOM 1596 C C . ASP A 1 193 ? -20.204 5.798 39.233 1.00 83.31 193 ASP A C 1
ATOM 1598 O O . ASP A 1 193 ? -19.398 5.109 38.599 1.00 83.31 193 ASP A O 1
ATOM 1602 N N . VAL A 1 194 ? -21.297 6.325 38.668 1.00 87.69 194 VAL A N 1
ATOM 1603 C CA . VAL A 1 194 ? -21.594 6.207 37.234 1.00 87.69 194 VAL A CA 1
ATOM 1604 C C . VAL A 1 194 ? -20.556 6.956 36.408 1.00 87.69 194 VAL A C 1
ATOM 1606 O O . VAL A 1 194 ? -20.073 6.405 35.423 1.00 87.69 194 VAL A O 1
ATOM 1609 N N . GLU A 1 195 ? -20.159 8.163 36.813 1.00 88.62 195 GLU A N 1
ATOM 1610 C CA . GLU A 1 195 ? -19.141 8.937 36.091 1.00 88.62 195 GLU A CA 1
ATOM 1611 C C . GLU A 1 195 ? -17.750 8.285 36.156 1.00 88.62 195 GLU A C 1
ATOM 1613 O O . GLU A 1 195 ? -17.022 8.258 35.158 1.00 88.62 195 GLU A O 1
ATOM 1618 N N . VAL A 1 196 ? -17.389 7.662 37.283 1.00 89.00 196 VAL A N 1
ATOM 1619 C CA . VAL A 1 196 ? -16.141 6.884 37.393 1.00 89.00 196 VAL A CA 1
ATOM 1620 C C . VAL A 1 196 ? -16.155 5.672 36.453 1.00 89.00 196 VAL A C 1
ATOM 1622 O O . VAL A 1 196 ? -15.171 5.398 35.767 1.00 89.00 196 VAL A O 1
ATOM 1625 N N . VAL A 1 197 ? -17.271 4.943 36.369 1.00 90.62 197 VAL A N 1
ATOM 1626 C CA . VAL A 1 197 ? -17.386 3.807 35.436 1.00 90.62 197 VAL A CA 1
ATOM 1627 C C . VAL A 1 197 ? -17.375 4.279 33.984 1.00 90.62 197 VAL A C 1
ATOM 1629 O O . VAL A 1 197 ? -16.668 3.706 33.157 1.00 90.62 197 VAL A O 1
ATOM 1632 N N . HIS A 1 198 ? -18.125 5.333 33.679 1.00 92.62 198 HIS A N 1
ATOM 1633 C CA . HIS A 1 198 ? -18.217 5.911 32.345 1.00 92.62 198 HIS A CA 1
ATOM 1634 C C . HIS A 1 198 ? -16.850 6.396 31.842 1.00 92.62 198 HIS A C 1
ATOM 1636 O O . HIS A 1 198 ? -16.444 6.042 30.738 1.00 92.62 198 HIS A O 1
ATOM 1642 N N . SER A 1 199 ? -16.095 7.121 32.671 1.00 93.38 199 SER A N 1
ATOM 1643 C CA . SER A 1 199 ? -14.731 7.550 32.332 1.00 93.38 199 SER A CA 1
ATOM 1644 C C . SER A 1 199 ? -13.785 6.368 32.106 1.00 93.38 199 SER A C 1
ATOM 1646 O O . SER A 1 199 ? -13.020 6.378 31.143 1.00 93.38 199 SER A O 1
ATOM 1648 N N . SER A 1 200 ? -13.875 5.307 32.915 1.00 93.69 200 SER A N 1
ATOM 1649 C CA . SER A 1 200 ? -13.095 4.083 32.694 1.00 93.69 200 SER A CA 1
ATOM 1650 C C . SER A 1 200 ? -13.437 3.397 31.365 1.00 93.69 200 SER A C 1
ATOM 1652 O O . SER A 1 200 ? -12.537 2.898 30.689 1.00 93.69 200 SER A O 1
ATOM 1654 N N . MET A 1 201 ? -14.713 3.379 30.967 1.00 95.38 201 MET A N 1
ATOM 1655 C CA . MET A 1 201 ? -15.135 2.822 29.679 1.00 95.38 201 MET A CA 1
ATOM 1656 C C . MET A 1 201 ? -14.638 3.660 28.501 1.00 95.38 201 MET A C 1
ATOM 1658 O O . MET A 1 201 ? -14.093 3.101 27.552 1.00 95.38 201 MET A O 1
ATOM 1662 N N . LEU A 1 202 ? -14.734 4.990 28.594 1.00 95.88 202 LEU A N 1
ATOM 1663 C CA . LEU A 1 202 ? -14.190 5.901 27.585 1.00 95.88 202 LEU A CA 1
ATOM 1664 C C . LEU A 1 202 ? -12.681 5.724 27.404 1.00 95.88 202 LEU A C 1
ATOM 1666 O O . LEU A 1 202 ? -12.211 5.676 26.273 1.00 95.88 202 LEU A O 1
ATOM 1670 N N . GLN A 1 203 ? -11.925 5.546 28.491 1.00 96.12 203 GLN A N 1
ATOM 1671 C CA . GLN A 1 203 ? -10.488 5.268 28.403 1.00 96.12 203 GLN A CA 1
ATOM 1672 C C . GLN A 1 203 ? -10.175 3.976 27.634 1.00 96.12 203 GLN A C 1
ATOM 1674 O O . GLN A 1 203 ? -9.154 3.907 26.954 1.00 96.12 203 GLN A O 1
ATOM 1679 N N . MET A 1 204 ? -11.016 2.940 27.737 1.00 95.12 204 MET A N 1
ATOM 1680 C CA . MET A 1 204 ? -10.833 1.709 26.957 1.00 95.12 204 MET A CA 1
ATOM 1681 C C . MET A 1 204 ? -11.101 1.941 25.467 1.00 95.12 204 MET A C 1
ATOM 1683 O O . MET A 1 204 ? -10.336 1.454 24.637 1.00 95.12 204 MET A O 1
ATOM 1687 N N . THR A 1 205 ? -12.141 2.708 25.135 1.00 96.31 205 THR A N 1
ATOM 1688 C CA . THR A 1 205 ? -12.446 3.099 23.752 1.00 96.31 205 THR A CA 1
ATOM 1689 C C . THR A 1 205 ? -11.329 3.955 23.151 1.00 96.31 205 THR A C 1
ATOM 1691 O O . THR A 1 205 ? -10.889 3.682 22.040 1.00 96.31 205 THR A O 1
ATOM 1694 N N . GLU A 1 206 ? -10.790 4.919 23.904 1.00 96.31 206 GLU A N 1
ATOM 1695 C CA . GLU A 1 206 ? -9.702 5.782 23.426 1.00 96.31 206 GLU A CA 1
ATOM 1696 C C . GLU A 1 206 ? -8.416 4.991 23.156 1.00 96.31 206 GLU A C 1
ATOM 1698 O O . GLU A 1 206 ? -7.762 5.190 22.139 1.00 96.31 206 GLU A O 1
ATOM 1703 N N . LYS A 1 207 ? -8.078 4.022 24.018 1.00 96.56 207 LYS A N 1
ATOM 1704 C CA . LYS A 1 207 ? -6.935 3.125 23.775 1.00 96.56 207 LYS A CA 1
ATOM 1705 C C . LYS A 1 207 ? -7.094 2.304 22.497 1.00 96.56 207 LYS A C 1
ATOM 1707 O O . LYS A 1 207 ? -6.105 2.031 21.826 1.00 96.56 207 LYS A O 1
ATOM 1712 N N . LEU A 1 208 ? -8.315 1.869 22.188 1.00 96.38 208 LEU A N 1
ATOM 1713 C CA . LEU A 1 208 ? -8.592 1.160 20.942 1.00 96.38 208 LEU A CA 1
ATOM 1714 C C . LEU A 1 208 ? -8.448 2.097 19.739 1.00 96.38 208 LEU A C 1
ATOM 1716 O O . LEU A 1 208 ? -7.850 1.716 18.742 1.00 96.38 208 LEU A O 1
ATOM 1720 N N . LYS A 1 209 ? -8.972 3.320 19.849 1.00 96.50 209 LYS A N 1
ATOM 1721 C CA . LYS A 1 209 ? -8.867 4.340 18.806 1.00 96.50 209 LYS A CA 1
ATOM 1722 C C . LYS A 1 209 ? -7.410 4.658 18.472 1.00 96.50 209 LYS A C 1
ATOM 1724 O O . LYS A 1 209 ? -7.040 4.568 17.310 1.00 96.50 209 LYS A O 1
ATOM 1729 N N . HIS A 1 210 ? -6.597 4.929 19.490 1.00 97.31 210 HIS A N 1
ATOM 1730 C CA . HIS A 1 210 ? -5.175 5.217 19.323 1.00 97.31 210 HIS A CA 1
ATOM 1731 C C . HIS A 1 210 ? -4.447 4.095 18.582 1.00 97.31 210 HIS A C 1
ATOM 1733 O O . HIS A 1 210 ? -3.696 4.357 17.656 1.00 97.31 210 HIS A O 1
ATOM 1739 N N . ARG A 1 211 ? -4.728 2.833 18.935 1.00 97.06 211 ARG A N 1
ATOM 1740 C CA . ARG A 1 211 ? -4.153 1.679 18.235 1.00 97.06 211 ARG A CA 1
ATOM 1741 C C . ARG A 1 211 ? -4.496 1.686 16.742 1.00 97.06 211 ARG A C 1
ATOM 1743 O O . ARG A 1 211 ? -3.616 1.466 15.923 1.00 97.06 211 ARG A O 1
ATOM 1750 N N . PHE A 1 212 ? -5.759 1.926 16.387 1.00 96.81 212 PHE A N 1
ATOM 1751 C CA . PHE A 1 212 ? -6.167 1.992 14.980 1.00 96.81 212 PHE A CA 1
ATOM 1752 C C . PHE A 1 212 ? -5.508 3.155 14.240 1.00 96.81 212 PHE A C 1
ATOM 1754 O O . PHE A 1 212 ? -5.116 2.997 13.088 1.00 96.81 212 PHE A O 1
ATOM 1761 N N . GLU A 1 213 ? -5.384 4.313 14.888 1.00 97.31 213 GLU A N 1
ATOM 1762 C CA . GLU A 1 213 ? -4.696 5.473 14.320 1.00 97.31 213 GLU A CA 1
ATOM 1763 C C . GLU A 1 213 ? -3.213 5.168 14.079 1.00 97.31 213 GLU A C 1
ATOM 1765 O O . GLU A 1 213 ? -2.745 5.373 12.965 1.00 97.31 213 GLU A O 1
ATOM 1770 N N . GLU A 1 214 ? -2.513 4.578 15.052 1.00 97.69 214 GLU A N 1
ATOM 1771 C CA . GLU A 1 214 ? -1.110 4.159 14.913 1.00 97.69 214 GLU A CA 1
ATOM 1772 C C . GLU A 1 214 ? -0.906 3.150 13.774 1.00 97.69 214 GLU A C 1
ATOM 1774 O O . GLU A 1 214 ? 0.030 3.284 12.987 1.00 97.69 214 GLU A O 1
ATOM 1779 N N . GLU A 1 215 ? -1.778 2.143 13.660 1.00 95.75 215 GLU A N 1
ATOM 1780 C CA . GLU A 1 215 ? -1.710 1.149 12.582 1.00 95.75 215 GLU A CA 1
ATOM 1781 C C . GLU A 1 215 ? -1.887 1.792 11.197 1.00 95.75 215 GLU A C 1
ATOM 1783 O O . GLU A 1 215 ? -1.139 1.482 10.266 1.00 95.75 215 GLU A O 1
ATOM 1788 N N . LEU A 1 216 ? -2.854 2.705 11.054 1.00 97.12 216 LEU A N 1
ATOM 1789 C CA . LEU A 1 216 ? -3.086 3.418 9.797 1.00 97.12 216 LEU A CA 1
ATOM 1790 C C . LEU A 1 216 ? -1.966 4.407 9.470 1.00 97.12 216 LEU A C 1
ATOM 1792 O O . LEU A 1 216 ? -1.582 4.511 8.308 1.00 97.12 216 LEU A O 1
ATOM 1796 N N . GLU A 1 217 ? -1.452 5.133 10.463 1.00 97.62 217 GLU A N 1
ATOM 1797 C CA . GLU A 1 217 ? -0.341 6.071 10.288 1.00 97.62 217 GLU A CA 1
ATOM 1798 C C . GLU A 1 217 ? 0.933 5.352 9.855 1.00 97.62 217 GLU A C 1
ATOM 1800 O O . GLU A 1 217 ? 1.621 5.820 8.947 1.00 97.62 217 GLU A O 1
ATOM 1805 N N . HIS A 1 218 ? 1.230 4.198 10.457 1.00 97.25 218 HIS A N 1
ATOM 1806 C CA . HIS A 1 218 ? 2.384 3.402 10.060 1.00 97.25 218 HIS A CA 1
ATOM 1807 C C . HIS A 1 218 ? 2.262 2.940 8.605 1.00 97.25 218 HIS A C 1
ATOM 1809 O O . HIS A 1 218 ? 3.179 3.151 7.816 1.00 97.25 218 HIS A O 1
ATOM 1815 N N . MET A 1 219 ? 1.102 2.400 8.226 1.00 96.50 219 MET A N 1
ATOM 1816 C CA . MET A 1 219 ? 0.841 1.953 6.858 1.00 96.50 219 MET A CA 1
ATOM 1817 C C . MET A 1 219 ? 0.907 3.104 5.836 1.00 96.50 219 MET A C 1
ATOM 1819 O O . MET A 1 219 ? 1.515 2.955 4.778 1.00 96.50 219 MET A O 1
ATOM 1823 N N . ASP A 1 220 ? 0.311 4.260 6.139 1.00 97.44 220 ASP A N 1
ATOM 1824 C CA . ASP A 1 220 ? 0.363 5.454 5.282 1.00 97.44 220 ASP A CA 1
ATOM 1825 C C . ASP A 1 220 ? 1.799 5.978 5.116 1.00 97.44 220 ASP A C 1
ATOM 1827 O O . ASP A 1 220 ? 2.221 6.329 4.011 1.00 97.44 220 ASP A O 1
ATOM 1831 N N . SER A 1 221 ? 2.578 5.985 6.201 1.00 97.81 221 SER A N 1
ATOM 1832 C CA . SER A 1 221 ? 3.994 6.352 6.165 1.00 97.81 221 SER A CA 1
ATOM 1833 C C . SER A 1 221 ? 4.799 5.409 5.271 1.00 97.81 221 SER A C 1
ATOM 1835 O O . SER A 1 221 ? 5.541 5.879 4.405 1.00 97.81 221 SER A O 1
ATOM 1837 N N . ASP A 1 222 ? 4.624 4.097 5.436 1.00 97.00 222 ASP A N 1
ATOM 1838 C CA . ASP A 1 222 ? 5.332 3.082 4.655 1.00 97.00 222 ASP A CA 1
ATOM 1839 C C . ASP A 1 222 ? 4.998 3.197 3.160 1.00 97.00 222 ASP A C 1
ATOM 1841 O O . ASP A 1 222 ? 5.891 3.130 2.310 1.00 97.00 222 ASP A O 1
ATOM 1845 N N . PHE A 1 223 ? 3.731 3.451 2.809 1.00 96.69 223 PHE A N 1
ATOM 1846 C CA . PHE A 1 223 ? 3.342 3.685 1.416 1.00 96.69 223 PHE A CA 1
ATOM 1847 C C . PHE A 1 223 ? 3.970 4.947 0.833 1.00 96.69 223 PHE A C 1
ATOM 1849 O O . PHE A 1 223 ? 4.482 4.902 -0.287 1.00 96.69 223 PHE A O 1
ATOM 1856 N N . LYS A 1 224 ? 4.009 6.047 1.588 1.00 96.31 224 LYS A N 1
ATOM 1857 C CA . LYS A 1 224 ? 4.658 7.292 1.148 1.00 96.31 224 LYS A CA 1
ATOM 1858 C C . LYS A 1 224 ? 6.162 7.129 0.966 1.00 96.31 224 LYS A C 1
ATOM 1860 O O . LYS A 1 224 ? 6.732 7.693 0.030 1.00 96.31 224 LYS A O 1
ATOM 1865 N N . GLU A 1 225 ? 6.824 6.390 1.852 1.00 97.00 225 GLU A N 1
ATOM 1866 C CA . GLU A 1 225 ? 8.247 6.080 1.709 1.00 97.00 225 GLU A CA 1
ATOM 1867 C C . GLU A 1 225 ? 8.493 5.214 0.472 1.00 97.00 225 GLU A C 1
ATOM 1869 O O . GLU A 1 225 ? 9.363 5.525 -0.344 1.00 97.00 225 GLU A O 1
ATOM 1874 N N . MET A 1 226 ? 7.669 4.187 0.274 1.00 93.81 226 MET A N 1
ATOM 1875 C CA . MET A 1 226 ? 7.751 3.309 -0.885 1.00 93.81 226 MET A CA 1
ATOM 1876 C C . MET A 1 226 ? 7.493 4.058 -2.203 1.00 93.81 226 MET A C 1
ATOM 1878 O O . MET A 1 226 ? 8.200 3.823 -3.184 1.00 93.81 226 MET A O 1
ATOM 1882 N N . ALA A 1 227 ? 6.542 4.995 -2.239 1.00 95.06 227 ALA A N 1
ATOM 1883 C CA . ALA A 1 227 ? 6.278 5.843 -3.401 1.00 95.06 227 ALA A CA 1
ATOM 1884 C C . ALA A 1 227 ? 7.500 6.703 -3.767 1.00 95.06 227 ALA A C 1
ATOM 1886 O O . ALA A 1 227 ? 7.941 6.688 -4.919 1.00 95.06 227 ALA A O 1
ATOM 1887 N N . LYS A 1 228 ? 8.116 7.365 -2.778 1.00 95.88 228 LYS A N 1
ATOM 1888 C CA . LYS A 1 228 ? 9.360 8.135 -2.972 1.00 95.88 228 LYS A CA 1
ATOM 1889 C C . LYS A 1 228 ? 10.507 7.256 -3.452 1.00 95.88 228 LYS A C 1
ATOM 1891 O O . LYS A 1 228 ? 11.263 7.648 -4.339 1.00 95.88 228 LYS A O 1
ATOM 1896 N N . TRP A 1 229 ? 10.643 6.065 -2.870 1.00 94.12 229 TRP A N 1
ATOM 1897 C CA . TRP A 1 229 ? 11.663 5.106 -3.273 1.00 94.12 229 TRP A CA 1
ATOM 1898 C C . TRP A 1 229 ? 11.476 4.704 -4.740 1.00 94.12 229 TRP A C 1
ATOM 1900 O O . TRP A 1 229 ? 12.435 4.757 -5.512 1.00 94.12 229 TRP A O 1
ATOM 1910 N N . HIS A 1 230 ? 10.248 4.383 -5.159 1.00 91.38 230 HIS A N 1
ATOM 1911 C CA . HIS A 1 230 ? 9.943 4.062 -6.554 1.00 91.38 230 HIS A CA 1
ATOM 1912 C C . HIS A 1 230 ? 10.235 5.227 -7.499 1.00 91.38 230 HIS A C 1
ATOM 1914 O O . HIS A 1 230 ? 10.856 4.999 -8.534 1.00 91.38 230 HIS A O 1
ATOM 1920 N N . GLU A 1 231 ? 9.840 6.452 -7.154 1.00 92.75 231 GLU A N 1
ATOM 1921 C CA . GLU A 1 231 ? 10.101 7.648 -7.963 1.00 92.75 231 GLU A CA 1
ATOM 1922 C C . GLU A 1 231 ? 11.604 7.829 -8.223 1.00 92.75 231 GLU A C 1
ATOM 1924 O O . GLU A 1 231 ? 12.036 7.897 -9.376 1.00 92.75 231 GLU A O 1
ATOM 1929 N N . GLN A 1 232 ? 12.416 7.792 -7.163 1.00 94.44 232 GLN A N 1
ATOM 1930 C CA . GLN A 1 232 ? 13.871 7.937 -7.263 1.00 94.44 232 GLN A CA 1
ATOM 1931 C C . GLN A 1 232 ? 14.512 6.831 -8.110 1.00 94.44 232 GLN A C 1
ATOM 1933 O O . GLN A 1 232 ? 15.373 7.105 -8.947 1.00 94.44 232 GLN A O 1
ATOM 1938 N N . HIS A 1 233 ? 14.087 5.578 -7.926 1.00 91.50 233 HIS A N 1
ATOM 1939 C CA . HIS A 1 233 ? 14.640 4.448 -8.677 1.00 91.50 233 HIS A CA 1
ATOM 1940 C C . HIS A 1 233 ? 14.210 4.468 -10.145 1.00 91.50 233 HIS A C 1
ATOM 1942 O O . HIS A 1 233 ? 15.023 4.164 -11.017 1.00 91.50 233 HIS A O 1
ATOM 1948 N N . CYS A 1 234 ? 12.969 4.860 -10.441 1.00 92.38 234 CYS A N 1
ATOM 1949 C CA . CYS A 1 234 ? 12.494 5.005 -11.816 1.00 92.38 234 CYS A CA 1
ATOM 1950 C C . CYS A 1 234 ? 13.249 6.124 -12.536 1.00 92.38 234 CYS A C 1
ATOM 1952 O O . CYS A 1 234 ? 13.689 5.924 -13.667 1.00 92.38 234 CYS A O 1
ATOM 1954 N N . GLN A 1 235 ? 13.465 7.262 -11.872 1.00 94.06 235 GLN A N 1
ATOM 1955 C CA . GLN A 1 235 ? 14.266 8.355 -12.417 1.00 94.06 235 GLN A CA 1
ATOM 1956 C C . GLN A 1 235 ? 15.720 7.924 -12.658 1.00 94.06 235 GLN A C 1
ATOM 1958 O O . GLN A 1 235 ? 16.285 8.218 -13.710 1.00 94.06 235 GLN A O 1
ATOM 1963 N N . GLY A 1 236 ? 16.323 7.198 -11.712 1.00 93.12 236 GLY A N 1
ATOM 1964 C CA . GLY A 1 236 ? 17.670 6.646 -11.865 1.00 93.12 236 GLY A CA 1
ATOM 1965 C C . GLY A 1 236 ? 17.777 5.672 -13.041 1.00 93.12 236 GLY A C 1
ATOM 1966 O O . GLY A 1 236 ? 18.711 5.766 -13.835 1.00 93.12 236 GLY A O 1
ATOM 1967 N N . LEU A 1 237 ? 16.794 4.780 -13.201 1.00 91.19 237 LEU A N 1
ATOM 1968 C CA . LEU A 1 237 ? 16.728 3.835 -14.317 1.00 91.19 237 LEU A CA 1
ATOM 1969 C C . LEU A 1 237 ? 16.564 4.550 -15.663 1.00 91.19 237 LEU A C 1
ATOM 1971 O O . LEU A 1 237 ? 17.254 4.215 -16.622 1.00 91.19 237 LEU A O 1
ATOM 1975 N N . TYR A 1 238 ? 15.690 5.553 -15.730 1.00 92.19 238 TYR A N 1
ATOM 1976 C CA . TYR A 1 238 ? 15.506 6.361 -16.931 1.00 92.19 238 TYR A CA 1
ATOM 1977 C C . TYR A 1 238 ? 16.789 7.097 -17.327 1.00 92.19 238 TYR A C 1
ATOM 1979 O O . TYR A 1 238 ? 17.202 7.000 -18.481 1.00 92.19 238 TYR A O 1
ATOM 1987 N N . SER A 1 239 ? 17.459 7.758 -16.377 1.00 92.06 239 SER A N 1
ATOM 1988 C CA . SER A 1 239 ? 18.744 8.427 -16.625 1.00 92.06 239 SER A CA 1
ATOM 1989 C C . SER A 1 239 ? 19.808 7.442 -17.112 1.00 92.06 239 SER A C 1
ATOM 1991 O O . SER A 1 239 ? 20.462 7.697 -18.115 1.00 92.06 239 SER A O 1
ATOM 1993 N N . CYS A 1 240 ? 19.914 6.278 -16.466 1.00 90.06 240 CYS A N 1
ATOM 1994 C CA . CYS A 1 240 ? 20.832 5.201 -16.840 1.00 90.06 240 CYS A CA 1
ATOM 1995 C C . CYS A 1 240 ? 20.635 4.747 -18.297 1.00 90.06 240 CYS A C 1
ATOM 1997 O O . CYS A 1 240 ? 21.589 4.693 -19.075 1.00 90.06 240 CYS A O 1
ATOM 1999 N N . VAL A 1 241 ? 19.390 4.474 -18.704 1.00 88.62 241 VAL A N 1
ATOM 2000 C CA . VAL A 1 241 ? 19.113 4.105 -20.098 1.00 88.62 241 VAL A CA 1
ATOM 2001 C C . VAL A 1 241 ? 19.362 5.284 -21.027 1.00 88.62 241 VAL A C 1
ATOM 2003 O O . VAL A 1 241 ? 19.998 5.112 -22.060 1.00 88.62 241 VAL A O 1
ATOM 2006 N N . GLN A 1 242 ? 18.951 6.496 -20.658 1.00 90.25 242 GLN A N 1
ATOM 2007 C CA . GLN A 1 242 ? 19.179 7.684 -21.474 1.00 90.25 242 GLN A CA 1
ATOM 2008 C C . GLN A 1 242 ? 20.670 7.937 -21.748 1.00 90.25 242 GLN A C 1
ATOM 2010 O O . GLN A 1 242 ? 21.034 8.294 -22.870 1.00 90.25 242 GLN A O 1
ATOM 2015 N N . GLU A 1 243 ? 21.534 7.729 -20.759 1.00 90.25 243 GLU A N 1
ATOM 2016 C CA . GLU A 1 243 ? 22.986 7.835 -20.904 1.00 90.25 243 GLU A CA 1
ATOM 2017 C C . GLU A 1 243 ? 23.540 6.756 -21.849 1.00 90.25 243 GLU A C 1
ATOM 2019 O O . GLU A 1 243 ? 24.306 7.079 -22.762 1.00 90.25 243 GLU A O 1
ATOM 2024 N N . ALA A 1 244 ? 23.079 5.503 -21.728 1.00 88.88 244 ALA A N 1
AT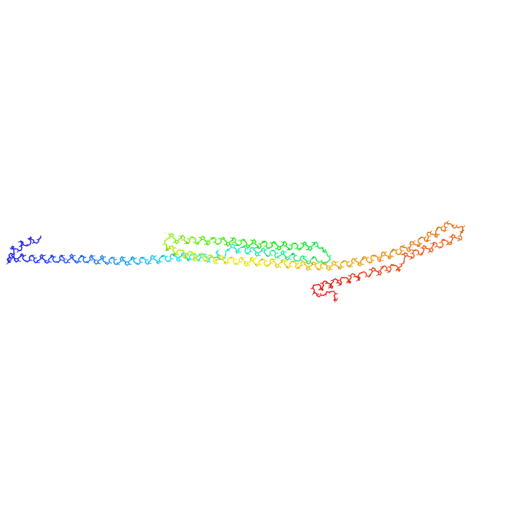OM 2025 C CA . ALA A 1 244 ? 23.418 4.434 -22.675 1.00 88.88 244 ALA A CA 1
ATOM 2026 C C . ALA A 1 244 ? 23.019 4.773 -24.118 1.00 88.88 244 ALA A C 1
ATOM 2028 O O . ALA A 1 244 ? 23.783 4.516 -25.054 1.00 88.88 244 ALA A O 1
ATOM 2029 N N . MET A 1 245 ? 21.835 5.365 -24.300 1.00 87.44 245 MET A N 1
ATOM 2030 C CA . MET A 1 245 ? 21.358 5.801 -25.611 1.00 87.44 245 MET A CA 1
ATOM 2031 C C . MET A 1 245 ? 22.231 6.924 -26.175 1.00 87.44 245 MET A C 1
ATOM 2033 O O . MET A 1 245 ? 22.598 6.886 -27.345 1.00 87.44 245 MET A O 1
ATOM 2037 N N . GLY A 1 246 ? 22.623 7.888 -25.338 1.00 89.31 246 GLY A N 1
ATOM 2038 C CA . GLY A 1 246 ? 23.517 8.971 -25.744 1.00 89.31 246 GLY A CA 1
ATOM 2039 C C . GLY A 1 246 ? 24.880 8.465 -26.226 1.00 89.31 246 GLY A C 1
ATOM 2040 O O . GLY A 1 246 ? 25.422 8.995 -27.195 1.00 89.31 246 GLY A O 1
ATOM 2041 N N . LEU A 1 247 ? 25.417 7.406 -25.608 1.00 90.50 247 LEU A N 1
ATOM 2042 C CA . LEU A 1 247 ? 26.634 6.754 -26.098 1.00 90.50 247 LEU A CA 1
ATOM 2043 C C . LEU A 1 247 ? 26.424 6.167 -27.498 1.00 90.50 247 LEU A C 1
ATOM 2045 O O . LEU A 1 247 ? 27.247 6.400 -28.382 1.00 90.50 247 LEU A O 1
ATOM 2049 N N . TRP A 1 248 ? 25.322 5.449 -27.724 1.00 90.38 248 TRP A N 1
ATOM 2050 C CA . TRP A 1 248 ? 24.999 4.911 -29.047 1.00 90.38 248 TRP A CA 1
ATOM 2051 C C . TRP A 1 248 ? 24.888 6.012 -30.112 1.00 90.38 248 TRP A C 1
ATOM 2053 O O . TRP A 1 248 ? 25.500 5.885 -31.171 1.00 90.38 248 TRP A O 1
ATOM 2063 N N . ASP A 1 249 ? 24.207 7.121 -29.810 1.00 90.69 249 ASP A N 1
ATOM 2064 C CA . ASP A 1 249 ? 24.042 8.254 -30.731 1.00 90.69 249 ASP A CA 1
ATOM 2065 C C . ASP A 1 249 ? 25.391 8.855 -31.167 1.00 90.69 249 ASP A C 1
ATOM 2067 O O . ASP A 1 249 ? 25.586 9.180 -32.341 1.00 90.69 249 ASP A O 1
ATOM 2071 N N . VAL A 1 250 ? 26.359 8.964 -30.247 1.00 92.25 250 VAL A N 1
ATOM 2072 C CA . VAL A 1 250 ? 27.718 9.447 -30.556 1.00 92.25 250 VAL A CA 1
ATOM 2073 C C . VAL A 1 250 ? 28.429 8.516 -31.540 1.00 92.25 250 VAL A C 1
ATOM 2075 O O . VAL A 1 250 ? 29.049 8.982 -32.500 1.00 92.25 250 VAL A O 1
ATOM 2078 N N . HIS A 1 251 ? 28.339 7.203 -31.324 1.00 91.25 251 HIS A N 1
ATOM 2079 C CA . HIS A 1 251 ? 28.969 6.213 -32.198 1.00 91.25 251 HIS A CA 1
ATOM 2080 C C . HIS A 1 251 ? 28.267 6.122 -33.562 1.00 91.25 251 HIS A C 1
ATOM 2082 O O . HIS A 1 251 ? 28.940 6.030 -34.591 1.00 91.25 251 HIS A O 1
ATOM 2088 N N . LEU A 1 252 ? 26.937 6.243 -33.597 1.00 90.19 252 LEU A N 1
ATOM 2089 C CA . LEU A 1 252 ? 26.158 6.312 -34.832 1.00 90.19 252 LEU A CA 1
ATOM 2090 C C . LEU A 1 252 ? 26.536 7.545 -35.668 1.00 90.19 252 LEU A C 1
ATOM 2092 O O . LEU A 1 252 ? 26.767 7.430 -36.872 1.00 90.19 252 LEU A O 1
ATOM 2096 N N . LEU A 1 253 ? 26.681 8.711 -35.029 1.00 92.25 253 LEU A N 1
ATOM 2097 C CA . LEU A 1 253 ? 27.144 9.931 -35.694 1.00 92.25 253 LEU A CA 1
ATOM 2098 C C . LEU A 1 253 ? 28.549 9.751 -36.287 1.00 92.25 253 LEU A C 1
ATOM 2100 O O . LEU A 1 253 ? 28.809 10.184 -37.408 1.00 92.25 253 LEU A O 1
ATOM 2104 N N . LYS A 1 254 ? 29.456 9.091 -35.561 1.00 92.69 254 LYS A N 1
ATOM 2105 C CA . LYS A 1 254 ? 30.820 8.832 -36.036 1.00 92.69 254 LYS A CA 1
ATOM 2106 C C . LYS A 1 254 ? 30.856 7.867 -37.225 1.00 92.69 254 LYS A C 1
ATOM 2108 O O . LYS A 1 254 ? 31.632 8.097 -38.152 1.00 92.69 254 LYS A O 1
ATOM 2113 N N . LEU A 1 255 ? 29.999 6.843 -37.242 1.00 91.06 255 LEU A N 1
ATOM 2114 C CA . LEU A 1 255 ? 29.820 5.968 -38.408 1.00 91.06 255 LEU A CA 1
ATOM 2115 C C . LEU A 1 255 ? 29.308 6.741 -39.626 1.00 91.06 255 LEU A C 1
ATOM 2117 O O . LEU A 1 255 ? 29.875 6.601 -40.707 1.00 91.06 255 LEU A O 1
ATOM 2121 N N . SER A 1 256 ? 28.302 7.600 -39.439 1.00 92.38 256 SER A N 1
ATOM 2122 C CA . SER A 1 256 ? 27.771 8.457 -40.506 1.00 92.38 256 SER A CA 1
ATOM 2123 C C . SER A 1 256 ? 28.842 9.405 -41.061 1.00 92.38 256 SER A C 1
ATOM 2125 O O . SER A 1 256 ? 28.999 9.517 -42.272 1.00 92.38 256 SER A O 1
ATOM 2127 N N . GLN A 1 257 ? 29.671 10.008 -40.202 1.00 93.25 257 GLN A N 1
ATOM 2128 C CA . GLN A 1 257 ? 30.799 10.838 -40.646 1.00 93.25 257 GLN A CA 1
ATOM 2129 C C . GLN A 1 257 ? 31.842 10.044 -41.448 1.00 93.25 257 GLN A C 1
ATOM 2131 O O . GLN A 1 257 ? 32.404 10.561 -42.414 1.00 93.25 257 GLN A O 1
ATOM 2136 N N . GLN A 1 258 ? 32.132 8.798 -41.059 1.00 90.88 258 GLN A N 1
ATOM 2137 C CA . GLN A 1 258 ? 33.041 7.929 -41.815 1.00 90.88 258 GLN A CA 1
ATOM 2138 C C . GLN A 1 258 ? 32.453 7.536 -43.176 1.00 90.88 258 GLN A C 1
ATOM 2140 O O . GLN A 1 258 ? 33.192 7.490 -44.160 1.00 90.88 258 GLN A O 1
ATOM 2145 N N . GLU A 1 259 ? 31.144 7.288 -43.237 1.00 92.31 259 GLU A N 1
ATOM 2146 C CA . GLU A 1 259 ? 30.416 7.022 -44.479 1.00 92.31 259 GLU A CA 1
ATOM 2147 C C . GLU A 1 259 ? 30.468 8.229 -45.424 1.00 92.31 259 GLU A C 1
ATOM 2149 O O . GLU A 1 259 ? 30.849 8.080 -46.582 1.00 92.31 259 GLU A O 1
ATOM 2154 N N . ASP A 1 260 ? 30.225 9.441 -44.915 1.00 93.06 260 ASP A N 1
ATOM 2155 C CA . ASP A 1 260 ? 30.332 10.683 -45.690 1.00 93.06 260 ASP A CA 1
ATOM 2156 C C . ASP A 1 260 ? 31.742 10.894 -46.263 1.00 93.06 260 ASP A C 1
ATOM 2158 O O . ASP A 1 260 ? 31.911 11.353 -47.397 1.00 93.06 260 ASP A O 1
ATOM 2162 N N . VAL A 1 261 ? 32.782 10.582 -45.480 1.00 92.44 261 VAL A N 1
ATOM 2163 C CA . VAL A 1 261 ? 34.180 10.667 -45.931 1.00 92.44 261 VAL A CA 1
ATOM 2164 C C . VAL A 1 261 ? 34.458 9.649 -47.034 1.00 92.44 261 VAL A C 1
ATOM 2166 O O . VAL A 1 261 ? 35.100 9.999 -48.027 1.00 92.44 261 VAL A O 1
ATOM 2169 N N . LEU A 1 262 ? 33.981 8.410 -46.885 1.00 91.44 262 LEU A N 1
ATOM 2170 C CA . LEU A 1 262 ? 34.111 7.380 -47.913 1.00 91.44 262 LEU A CA 1
ATOM 2171 C C . LEU A 1 262 ? 33.391 7.798 -49.198 1.00 91.44 262 LEU A C 1
ATOM 2173 O O . LEU A 1 262 ? 33.989 7.750 -50.273 1.00 91.44 262 LEU A O 1
ATOM 2177 N N . GLN A 1 263 ? 32.148 8.265 -49.080 1.00 92.69 263 GLN A N 1
ATOM 2178 C CA . GLN A 1 263 ? 31.331 8.714 -50.202 1.00 92.69 263 GLN A CA 1
ATOM 2179 C C . GLN A 1 263 ? 32.035 9.835 -50.974 1.00 92.69 263 GLN A C 1
ATOM 2181 O O . GLN A 1 263 ? 32.216 9.729 -52.184 1.00 92.69 263 GLN A O 1
ATOM 2186 N N . LYS A 1 264 ? 32.554 10.853 -50.273 1.00 93.12 264 LYS A N 1
ATOM 2187 C CA . LYS A 1 264 ? 33.332 11.942 -50.889 1.00 93.12 264 LYS A CA 1
ATOM 2188 C C . LYS A 1 264 ? 34.581 11.452 -51.618 1.00 93.12 264 LYS A C 1
ATOM 2190 O O . LYS A 1 264 ? 34.909 11.994 -52.670 1.00 93.12 264 LYS A O 1
ATOM 2195 N N . LYS A 1 265 ? 35.292 10.455 -51.082 1.00 91.06 265 LYS A N 1
ATOM 2196 C CA . LYS A 1 265 ? 36.470 9.878 -51.751 1.00 91.06 265 LYS A CA 1
ATOM 2197 C C . LYS A 1 265 ? 36.085 9.117 -53.015 1.00 91.06 265 LYS A C 1
ATOM 2199 O O . LYS A 1 265 ? 36.700 9.330 -54.053 1.00 91.06 265 LYS A O 1
ATOM 2204 N N . VAL A 1 266 ? 35.060 8.266 -52.939 1.00 90.31 266 VAL A N 1
ATOM 2205 C CA . VAL A 1 266 ? 34.554 7.502 -54.089 1.00 90.31 266 VAL A CA 1
ATOM 2206 C C . VAL A 1 266 ? 34.051 8.440 -55.185 1.00 90.31 266 VAL A C 1
ATOM 2208 O O . VAL A 1 266 ? 34.396 8.253 -56.351 1.00 90.31 266 VAL A O 1
ATOM 2211 N N . ASP A 1 267 ? 33.299 9.477 -54.821 1.00 91.56 267 ASP A N 1
ATOM 2212 C CA . ASP A 1 267 ? 32.823 10.484 -55.769 1.00 91.56 267 ASP A CA 1
ATOM 2213 C C . ASP A 1 267 ? 33.970 11.329 -56.334 1.00 91.56 267 ASP A C 1
ATOM 2215 O O . ASP A 1 267 ? 33.965 11.644 -57.521 1.00 91.56 267 ASP A O 1
ATOM 2219 N N . GLY A 1 268 ? 34.991 11.632 -55.526 1.00 91.06 268 GLY A N 1
ATOM 2220 C CA . GLY A 1 268 ? 36.214 12.291 -55.983 1.00 91.06 268 GLY A CA 1
ATOM 2221 C C . GLY A 1 268 ? 36.949 11.479 -57.049 1.00 91.06 268 GLY A C 1
ATOM 2222 O O . GLY A 1 268 ? 37.287 12.020 -58.099 1.00 91.06 268 GLY A O 1
ATOM 2223 N N . TYR A 1 269 ? 37.123 10.172 -56.825 1.00 87.62 269 TYR A N 1
ATOM 2224 C CA . TYR A 1 269 ? 37.708 9.269 -57.818 1.00 87.62 269 TYR A CA 1
ATOM 2225 C C . TYR A 1 269 ? 36.872 9.219 -59.103 1.00 87.62 269 TYR A C 1
ATOM 2227 O O . TYR A 1 269 ? 37.426 9.301 -60.198 1.00 87.62 269 TYR A O 1
ATOM 2235 N N . ARG A 1 270 ? 35.541 9.121 -58.989 1.00 86.94 270 ARG A N 1
ATOM 2236 C CA . ARG A 1 270 ? 34.637 9.138 -60.153 1.00 86.94 270 ARG A CA 1
ATOM 2237 C C . ARG A 1 270 ? 34.774 10.430 -60.955 1.00 86.94 270 ARG A C 1
ATOM 2239 O O . ARG A 1 270 ? 34.973 10.368 -62.162 1.00 86.94 270 ARG A O 1
ATOM 2246 N N . LEU A 1 271 ? 34.754 11.578 -60.280 1.00 90.31 271 LEU A N 1
ATOM 2247 C CA . LEU A 1 271 ? 34.887 12.886 -60.916 1.00 90.31 271 LEU A CA 1
ATOM 2248 C C . LEU A 1 271 ? 36.247 13.054 -61.608 1.00 90.31 271 LEU A C 1
ATOM 2250 O O . LEU A 1 271 ? 36.314 13.596 -62.706 1.00 90.31 271 LEU A O 1
ATOM 2254 N N . GLU A 1 272 ? 37.334 12.591 -60.989 1.00 88.44 272 GLU A N 1
ATOM 2255 C CA . GLU A 1 272 ? 38.667 12.619 -61.599 1.00 88.44 272 GLU A CA 1
ATOM 2256 C C . GLU A 1 272 ? 38.713 11.778 -62.881 1.00 88.44 272 GLU A C 1
ATOM 2258 O O . GLU A 1 272 ? 39.213 12.243 -63.908 1.00 88.44 272 GLU A O 1
ATOM 2263 N N . GLN A 1 273 ? 38.142 10.570 -62.849 1.00 86.56 273 GLN A N 1
ATOM 2264 C CA . GLN A 1 273 ? 38.056 9.715 -64.030 1.00 86.56 273 GLN A CA 1
ATOM 2265 C C . GLN A 1 273 ? 37.209 10.362 -65.133 1.00 86.56 273 GLN A C 1
ATOM 2267 O O . GLN A 1 273 ? 37.638 10.389 -66.288 1.00 86.56 273 GLN A O 1
ATOM 2272 N N . ASP A 1 274 ? 36.048 10.917 -64.784 1.00 88.44 274 ASP A N 1
ATOM 2273 C CA . ASP A 1 274 ? 35.156 11.590 -65.729 1.00 88.44 274 ASP A CA 1
ATOM 2274 C C . ASP A 1 274 ? 35.826 12.814 -66.366 1.00 88.44 274 ASP A C 1
ATOM 2276 O O . ASP A 1 274 ? 35.743 12.989 -67.581 1.00 88.44 274 ASP A O 1
ATOM 2280 N N . ASN A 1 275 ? 36.564 13.614 -65.588 1.00 89.94 275 ASN A N 1
ATOM 2281 C CA . ASN A 1 275 ? 37.315 14.764 -66.096 1.00 89.94 275 ASN A CA 1
ATOM 2282 C C . ASN A 1 275 ? 38.401 14.348 -67.094 1.00 89.94 275 ASN A C 1
ATOM 2284 O O . ASN A 1 275 ? 38.520 14.953 -68.157 1.00 89.94 275 ASN A O 1
ATOM 2288 N N . ILE A 1 276 ? 39.185 13.309 -66.779 1.00 88.25 276 ILE A N 1
ATOM 2289 C CA . ILE A 1 276 ? 40.221 12.795 -67.691 1.00 88.25 276 ILE A CA 1
ATOM 2290 C C . ILE A 1 276 ? 39.580 12.309 -68.992 1.00 88.25 276 ILE A C 1
ATOM 2292 O O . ILE A 1 276 ? 40.052 12.636 -70.078 1.00 88.25 276 ILE A O 1
ATOM 2296 N N . ILE A 1 277 ? 38.488 11.550 -68.891 1.00 88.00 277 ILE A N 1
ATOM 2297 C CA . ILE A 1 277 ? 37.762 11.050 -70.058 1.00 88.00 277 ILE A CA 1
ATOM 2298 C C . ILE A 1 277 ? 37.181 12.207 -70.878 1.00 88.00 277 ILE A C 1
ATOM 2300 O O . ILE A 1 277 ? 37.201 12.138 -72.105 1.00 88.00 277 ILE A O 1
ATOM 2304 N N . GLN A 1 278 ? 36.676 13.259 -70.232 1.00 91.50 278 GLN A N 1
ATOM 2305 C CA . GLN A 1 278 ? 36.141 14.429 -70.921 1.00 91.50 278 GLN A CA 1
ATOM 2306 C C . GLN A 1 278 ? 37.229 15.169 -71.703 1.00 91.50 278 GLN A C 1
ATOM 2308 O O . GLN A 1 278 ? 37.026 15.433 -72.881 1.00 91.50 278 GLN A O 1
ATOM 2313 N N . VAL A 1 279 ? 38.405 15.403 -71.110 1.00 91.88 279 VAL A N 1
ATOM 2314 C CA . VAL A 1 279 ? 39.544 16.012 -71.823 1.00 91.88 279 VAL A CA 1
ATOM 2315 C C . VAL A 1 279 ? 39.925 15.184 -73.052 1.00 91.88 279 VAL A C 1
ATOM 2317 O O . VAL A 1 279 ? 40.095 15.728 -74.137 1.00 91.88 279 VAL A O 1
ATOM 2320 N N . MET A 1 280 ? 39.978 13.855 -72.919 1.00 90.00 280 MET A N 1
ATOM 2321 C CA . MET A 1 280 ? 40.282 12.970 -74.051 1.00 90.00 280 MET A CA 1
ATOM 2322 C C . MET A 1 280 ? 39.203 13.011 -75.145 1.00 90.00 280 MET A C 1
ATOM 2324 O O . MET A 1 280 ? 39.521 12.849 -76.323 1.00 90.00 280 MET A O 1
ATOM 2328 N N . LYS A 1 281 ? 37.931 13.220 -74.776 1.00 89.06 281 LYS A N 1
ATOM 2329 C CA . LYS A 1 281 ? 36.834 13.429 -75.735 1.00 89.06 281 LYS A CA 1
ATOM 2330 C C . LYS A 1 281 ? 36.956 14.779 -76.442 1.00 89.06 281 LYS A C 1
ATOM 2332 O O . LYS A 1 281 ? 36.824 14.807 -77.658 1.00 89.06 281 LYS A O 1
ATOM 2337 N N . ASP A 1 282 ? 37.273 15.850 -75.720 1.00 92.56 282 ASP A N 1
ATOM 2338 C CA . ASP A 1 282 ? 37.467 17.187 -76.298 1.00 92.56 282 ASP A CA 1
ATOM 2339 C C . ASP A 1 282 ? 38.673 17.209 -77.270 1.00 92.56 282 ASP A C 1
ATOM 2341 O O . ASP A 1 282 ? 38.626 17.816 -78.348 1.00 92.56 282 ASP A O 1
ATOM 2345 N N . ASP A 1 283 ? 39.747 16.485 -76.931 1.00 91.44 283 ASP A N 1
ATOM 2346 C CA . ASP A 1 283 ? 40.904 16.273 -77.809 1.00 91.44 283 ASP A CA 1
ATOM 2347 C C . ASP A 1 283 ? 40.518 15.480 -79.068 1.00 91.44 283 ASP A C 1
ATOM 2349 O O . ASP A 1 283 ? 40.919 15.837 -80.181 1.00 91.44 283 ASP A O 1
ATOM 2353 N N . LEU A 1 284 ? 39.708 14.423 -78.919 1.00 92.56 284 LEU A N 1
ATOM 2354 C CA . LEU A 1 284 ? 39.173 13.656 -80.045 1.00 92.56 284 LEU A CA 1
ATOM 2355 C C . LEU A 1 284 ? 38.301 14.531 -80.954 1.00 92.56 284 LEU A C 1
ATOM 2357 O O . LEU A 1 284 ? 38.483 14.495 -82.169 1.00 92.56 284 LEU A O 1
ATOM 2361 N N . ASP A 1 285 ? 37.411 15.348 -80.393 1.00 92.56 285 ASP A N 1
ATOM 2362 C CA . ASP A 1 285 ? 36.579 16.284 -81.155 1.00 92.56 285 ASP A CA 1
ATOM 2363 C C . ASP A 1 285 ? 37.447 17.266 -81.954 1.00 92.56 285 ASP A C 1
ATOM 2365 O O . ASP A 1 285 ? 37.201 17.509 -83.137 1.00 92.56 285 ASP A O 1
ATOM 2369 N N . THR A 1 286 ? 38.538 17.754 -81.359 1.00 92.75 286 THR A N 1
ATOM 2370 C CA . THR A 1 286 ? 39.513 18.610 -82.048 1.00 92.75 286 THR A CA 1
ATOM 2371 C C . THR A 1 286 ? 40.189 17.891 -83.223 1.00 92.75 286 THR A C 1
ATOM 2373 O O . THR A 1 286 ? 40.387 18.490 -84.285 1.00 92.75 286 THR A O 1
ATOM 2376 N N . ILE A 1 287 ? 40.550 16.612 -83.066 1.00 91.12 287 ILE A N 1
ATOM 2377 C CA . ILE A 1 287 ? 41.116 15.790 -84.151 1.00 91.12 287 ILE A CA 1
ATOM 2378 C C . ILE A 1 287 ? 40.078 15.578 -85.260 1.00 91.12 287 ILE A C 1
ATOM 2380 O O . ILE A 1 287 ? 40.411 15.710 -86.438 1.00 91.12 287 ILE A O 1
ATOM 2384 N N . LEU A 1 288 ? 38.820 15.309 -84.904 1.00 90.94 288 LEU A N 1
ATOM 2385 C CA . LEU A 1 288 ? 37.727 15.124 -85.860 1.00 90.94 288 LEU A CA 1
ATOM 2386 C C . LEU A 1 288 ? 37.430 16.404 -86.653 1.00 90.94 288 LEU A C 1
ATOM 2388 O O . LEU A 1 288 ? 37.187 16.330 -87.857 1.00 90.94 288 LEU A O 1
ATOM 2392 N N . GLU A 1 289 ? 37.492 17.581 -86.029 1.00 91.44 289 GLU A N 1
ATOM 2393 C CA . GLU A 1 289 ? 37.353 18.853 -86.746 1.00 91.44 289 GLU A CA 1
ATOM 2394 C C . GLU A 1 289 ? 38.517 19.103 -87.714 1.00 91.44 289 GLU A C 1
ATOM 2396 O O . GLU A 1 289 ? 38.288 19.485 -88.862 1.00 91.44 289 GLU A O 1
ATOM 2401 N N . LYS A 1 290 ? 39.763 18.810 -87.317 1.00 89.56 290 LYS A N 1
ATOM 2402 C CA . LYS A 1 290 ? 40.917 18.879 -88.234 1.00 89.56 290 LYS A CA 1
ATOM 2403 C C . LYS A 1 290 ? 40.774 17.909 -89.406 1.00 89.56 290 LYS A C 1
ATOM 2405 O O . LYS A 1 290 ? 41.054 18.282 -90.541 1.00 89.56 290 LYS A O 1
ATOM 2410 N N . MET A 1 291 ? 40.261 16.706 -89.149 1.00 89.19 291 MET A N 1
ATOM 2411 C CA . MET A 1 291 ? 39.971 15.700 -90.171 1.00 89.19 291 MET A CA 1
ATOM 2412 C C . MET A 1 291 ? 38.941 16.199 -91.198 1.00 89.19 291 MET A C 1
ATOM 2414 O O . MET A 1 291 ? 39.123 15.989 -92.395 1.00 89.19 291 MET A O 1
ATOM 2418 N N . LYS A 1 292 ? 37.886 16.905 -90.760 1.00 88.06 292 LYS A N 1
ATOM 2419 C CA . LYS A 1 292 ? 36.886 17.520 -91.659 1.00 88.06 292 LYS A CA 1
ATOM 2420 C C . LYS A 1 292 ? 37.473 18.620 -92.547 1.00 88.06 292 LYS A C 1
ATOM 2422 O O . LYS A 1 292 ? 36.956 18.847 -93.637 1.00 88.06 292 LYS A O 1
ATOM 2427 N N . MET A 1 293 ? 38.517 19.301 -92.075 1.00 88.06 293 MET A N 1
ATOM 2428 C CA . MET A 1 293 ? 39.180 20.411 -92.768 1.00 88.06 293 MET A CA 1
ATOM 2429 C C . MET A 1 293 ? 40.423 19.978 -93.565 1.00 88.06 293 MET A C 1
ATOM 2431 O O . MET A 1 293 ? 41.109 20.838 -94.117 1.00 88.06 293 MET A O 1
ATOM 2435 N N . ALA A 1 294 ? 40.726 18.677 -93.620 1.00 87.19 294 ALA A N 1
ATOM 2436 C CA . ALA A 1 294 ? 41.907 18.148 -94.295 1.00 87.19 294 ALA A CA 1
ATOM 2437 C C . ALA A 1 294 ? 41.899 18.479 -95.796 1.00 87.19 294 ALA A C 1
ATOM 2439 O O . ALA A 1 294 ? 40.876 18.352 -96.475 1.00 87.19 294 ALA A O 1
ATOM 2440 N N . SER A 1 295 ? 43.053 18.902 -96.315 1.00 82.94 295 SER A N 1
ATOM 2441 C CA . SER A 1 295 ? 43.188 19.406 -97.686 1.00 82.94 295 SER A CA 1
ATOM 2442 C C . SER A 1 295 ? 43.740 18.368 -98.671 1.00 82.94 295 SER A C 1
ATOM 2444 O O . SER A 1 295 ? 43.590 18.536 -99.884 1.00 82.94 295 SER A O 1
ATOM 2446 N N . CYS A 1 296 ? 44.319 17.272 -98.165 1.00 88.44 296 CYS A N 1
ATOM 2447 C CA . CYS A 1 296 ? 44.800 16.135 -98.951 1.00 88.44 296 CYS A CA 1
ATOM 2448 C C . CYS A 1 296 ? 44.548 14.775 -98.268 1.00 88.44 296 CYS A C 1
ATOM 2450 O O . CYS A 1 296 ? 44.176 14.692 -97.095 1.00 88.44 296 CYS A O 1
ATOM 2452 N N . GLU A 1 297 ? 44.735 13.688 -99.024 1.00 85.12 297 GLU A N 1
ATOM 2453 C CA . GLU A 1 297 ? 44.501 12.315 -98.555 1.00 85.12 297 GLU A CA 1
ATOM 2454 C C . GLU A 1 297 ? 45.508 11.894 -97.473 1.00 85.12 297 GLU A C 1
ATOM 2456 O O . GLU A 1 297 ? 45.160 11.147 -96.558 1.00 85.12 297 GLU A O 1
ATOM 2461 N N . GLU A 1 298 ? 46.743 12.386 -97.555 1.00 86.06 298 GLU A N 1
ATOM 2462 C CA . GLU A 1 298 ? 47.795 12.121 -96.576 1.00 86.06 298 GLU A CA 1
ATOM 2463 C C . GLU A 1 298 ? 47.457 12.725 -95.203 1.00 86.06 298 GLU A C 1
ATOM 2465 O O . GLU A 1 298 ? 47.507 12.009 -94.203 1.00 86.06 298 GLU A O 1
ATOM 2470 N N . GLU A 1 299 ? 47.017 13.991 -95.158 1.00 83.00 299 GLU A N 1
ATOM 2471 C CA . GLU A 1 299 ? 46.528 14.656 -93.935 1.00 83.00 299 GLU A CA 1
ATOM 2472 C C . GLU A 1 299 ? 45.302 13.933 -93.354 1.00 83.00 299 GLU A C 1
ATOM 2474 O O . GLU A 1 299 ? 45.191 13.734 -92.143 1.00 83.00 299 GLU A O 1
ATOM 2479 N N . LEU A 1 300 ? 44.381 13.492 -94.219 1.00 87.12 300 LEU A N 1
ATOM 2480 C CA . LEU A 1 300 ? 43.179 12.767 -93.806 1.00 87.12 300 LEU A CA 1
ATOM 2481 C C . LEU A 1 300 ? 43.515 11.410 -93.165 1.00 87.12 300 LEU A C 1
ATOM 2483 O O . LEU A 1 300 ? 42.904 11.041 -92.160 1.00 87.12 300 LEU A O 1
ATOM 2487 N N . LYS A 1 301 ? 44.482 10.670 -93.726 1.00 87.19 301 LYS A N 1
ATOM 2488 C CA . LYS A 1 301 ? 44.957 9.395 -93.161 1.00 87.19 301 LYS A CA 1
ATOM 2489 C C . LYS A 1 301 ? 45.630 9.592 -91.808 1.00 87.19 301 LYS A C 1
ATOM 2491 O O . LYS A 1 301 ? 45.341 8.827 -90.891 1.00 87.19 301 LYS A O 1
ATOM 2496 N N . GLU A 1 302 ? 46.456 10.626 -91.667 1.00 89.50 302 GLU A N 1
ATOM 2497 C CA . GLU A 1 302 ? 47.114 10.960 -90.401 1.00 89.50 302 GLU A CA 1
ATOM 2498 C C . GLU A 1 302 ? 46.089 11.300 -89.304 1.00 89.50 302 GLU A C 1
ATOM 2500 O O . GLU A 1 302 ? 46.143 10.752 -88.201 1.00 89.50 302 GLU A O 1
ATOM 2505 N N . TYR A 1 303 ? 45.099 12.153 -89.595 1.00 89.62 303 TYR A N 1
ATOM 2506 C CA . TYR A 1 303 ? 44.057 12.481 -88.616 1.00 89.62 303 TYR A CA 1
ATOM 2507 C C . TYR A 1 303 ? 43.153 11.291 -88.273 1.00 89.62 303 TYR A C 1
ATOM 2509 O O . TYR A 1 303 ? 42.746 11.162 -87.118 1.00 89.62 303 TYR A O 1
ATOM 2517 N N . LEU A 1 304 ? 42.870 10.399 -89.228 1.00 88.88 304 LEU A N 1
ATOM 2518 C CA . LEU A 1 304 ? 42.115 9.171 -88.970 1.00 88.88 304 LEU A CA 1
ATOM 2519 C C . LEU A 1 304 ? 42.875 8.219 -88.034 1.00 88.88 304 LEU A C 1
ATOM 2521 O O . LEU A 1 304 ? 42.283 7.678 -87.100 1.00 88.88 304 LEU A O 1
ATOM 2525 N N . GLU A 1 305 ? 44.174 8.024 -88.260 1.00 91.25 305 GLU A N 1
ATOM 2526 C CA . GLU A 1 305 ? 45.022 7.195 -87.397 1.00 91.25 305 GLU A CA 1
ATOM 2527 C C . GLU A 1 305 ? 45.102 7.775 -85.977 1.00 91.25 305 GLU A C 1
ATOM 2529 O O . GLU A 1 305 ? 44.921 7.053 -84.992 1.00 91.25 305 GLU A O 1
ATOM 2534 N N . ASN A 1 306 ? 45.241 9.099 -85.867 1.00 90.56 306 ASN A N 1
ATOM 2535 C CA . ASN A 1 306 ? 45.198 9.806 -84.588 1.00 90.56 306 ASN A CA 1
ATOM 2536 C C . ASN A 1 306 ? 43.840 9.650 -83.878 1.00 90.56 306 ASN A C 1
ATOM 2538 O O . ASN A 1 306 ? 43.810 9.390 -82.677 1.00 90.56 306 ASN A O 1
ATOM 2542 N N . ALA A 1 307 ? 42.715 9.746 -84.595 1.00 90.38 307 ALA A N 1
ATOM 2543 C CA . ALA A 1 307 ? 41.380 9.569 -84.016 1.00 90.38 307 ALA A CA 1
ATOM 2544 C C . ALA A 1 307 ? 41.152 8.138 -83.500 1.00 90.38 307 ALA A C 1
ATOM 2546 O O . ALA A 1 307 ? 40.598 7.949 -82.415 1.00 90.38 307 ALA A O 1
ATOM 2547 N N . LEU A 1 308 ? 41.607 7.126 -84.247 1.00 89.75 308 LEU A N 1
ATOM 2548 C CA . LEU A 1 308 ? 41.540 5.723 -83.828 1.00 89.75 308 LEU A CA 1
ATOM 2549 C C . LEU A 1 308 ? 42.407 5.460 -82.589 1.00 89.75 308 LEU A C 1
ATOM 2551 O O . LEU A 1 308 ? 41.952 4.786 -81.666 1.00 89.75 308 LEU A O 1
ATOM 2555 N N . SER A 1 309 ? 43.610 6.039 -82.536 1.00 91.19 309 SER A N 1
ATOM 2556 C CA . SER A 1 309 ? 44.486 5.979 -81.359 1.00 91.19 309 SER A CA 1
ATOM 2557 C C . SER A 1 309 ? 43.833 6.630 -80.133 1.00 91.19 309 SER A C 1
ATOM 2559 O O . SER A 1 309 ? 43.783 6.023 -79.063 1.00 91.19 309 SER A O 1
ATOM 2561 N N . SER A 1 310 ? 43.243 7.821 -80.283 1.00 89.19 310 SER A N 1
ATOM 2562 C CA . SER A 1 310 ? 42.519 8.501 -79.200 1.00 89.19 310 SER A CA 1
ATOM 2563 C C . SER A 1 310 ? 41.308 7.700 -78.704 1.00 89.19 310 SER A C 1
ATOM 2565 O O . SER A 1 310 ? 41.092 7.598 -77.495 1.00 89.19 310 SER A O 1
ATOM 2567 N N . LEU A 1 311 ? 40.538 7.074 -79.602 1.00 89.56 311 LEU A N 1
ATOM 2568 C CA . LEU A 1 311 ? 39.417 6.200 -79.232 1.00 89.56 311 LEU A CA 1
ATOM 2569 C C . LEU A 1 311 ? 39.868 4.967 -78.436 1.00 89.56 311 LEU A C 1
ATOM 2571 O O . LEU A 1 311 ? 39.215 4.602 -77.455 1.00 89.56 311 LEU A O 1
ATOM 2575 N N . ASP A 1 312 ? 40.984 4.346 -78.820 1.00 88.94 312 ASP A N 1
ATOM 2576 C CA . ASP A 1 312 ? 41.542 3.196 -78.103 1.00 88.94 312 ASP A CA 1
ATOM 2577 C C . ASP A 1 312 ? 42.042 3.584 -76.701 1.00 88.94 312 ASP A C 1
ATOM 2579 O O . ASP A 1 312 ? 41.803 2.875 -75.718 1.00 88.94 312 ASP A O 1
ATOM 2583 N N . GLN A 1 313 ? 42.632 4.775 -76.566 1.00 87.25 313 GLN A N 1
ATOM 2584 C CA . GLN A 1 313 ? 43.014 5.321 -75.264 1.00 87.25 313 GLN A CA 1
ATOM 2585 C C . GLN A 1 313 ? 41.790 5.584 -74.370 1.00 87.25 313 GLN A C 1
ATOM 2587 O O . GLN A 1 313 ? 41.813 5.217 -73.192 1.00 87.25 313 GLN A O 1
ATOM 2592 N N . ILE A 1 314 ? 40.706 6.167 -74.904 1.00 87.25 314 ILE A N 1
ATOM 2593 C CA . ILE A 1 314 ? 39.450 6.378 -74.156 1.00 87.25 314 ILE A CA 1
ATOM 2594 C C . ILE A 1 314 ? 38.871 5.033 -73.702 1.00 87.25 314 ILE A C 1
ATOM 2596 O O . ILE A 1 314 ? 38.517 4.871 -72.531 1.00 87.25 314 ILE A O 1
ATOM 2600 N N . ARG A 1 315 ? 38.812 4.044 -74.601 1.00 86.88 315 ARG A N 1
ATOM 2601 C CA . ARG A 1 315 ? 38.331 2.692 -74.286 1.00 86.88 315 ARG A CA 1
ATOM 2602 C C . ARG A 1 315 ? 39.148 2.053 -73.164 1.00 86.88 315 ARG A C 1
ATOM 2604 O O . ARG A 1 315 ? 38.578 1.597 -72.174 1.00 86.88 315 ARG A O 1
ATOM 2611 N N . THR A 1 316 ? 40.473 2.092 -73.275 1.00 85.88 316 THR A N 1
ATOM 2612 C CA . THR A 1 316 ? 41.390 1.545 -72.265 1.00 85.88 316 THR A CA 1
ATOM 2613 C C . THR A 1 316 ? 41.220 2.241 -70.911 1.00 85.88 316 THR A C 1
ATOM 2615 O O . THR A 1 316 ? 41.356 1.616 -69.861 1.00 85.88 316 THR A O 1
ATOM 2618 N N . ARG A 1 317 ? 40.872 3.536 -70.899 1.00 83.62 317 ARG A N 1
ATOM 2619 C CA . ARG A 1 317 ? 40.585 4.283 -69.664 1.00 83.62 317 ARG A CA 1
ATOM 2620 C C . ARG A 1 317 ? 39.269 3.895 -68.997 1.00 83.62 317 ARG A C 1
ATOM 2622 O O . ARG A 1 317 ? 39.237 3.840 -67.767 1.00 83.62 317 ARG A O 1
ATOM 2629 N N . TYR A 1 318 ? 38.222 3.584 -69.758 1.00 78.81 318 TYR A N 1
ATOM 2630 C CA . TYR A 1 318 ? 36.989 3.005 -69.205 1.00 78.81 318 TYR A CA 1
ATOM 2631 C C . TYR A 1 318 ? 37.216 1.589 -68.658 1.00 78.81 318 TYR A C 1
ATOM 2633 O O . TYR A 1 318 ? 36.671 1.213 -67.620 1.00 78.81 318 TYR A O 1
ATOM 2641 N N . GLU A 1 319 ? 38.064 0.812 -69.331 1.00 81.38 319 GLU A N 1
ATOM 2642 C CA . GLU A 1 319 ? 38.440 -0.545 -68.931 1.00 81.38 319 GLU A CA 1
ATOM 2643 C C . GLU A 1 319 ? 39.567 -0.573 -67.875 1.00 81.38 319 GLU A C 1
ATOM 2645 O O . GLU A 1 319 ? 39.996 -1.652 -67.473 1.00 81.38 319 GLU A O 1
ATOM 2650 N N . ASN A 1 320 ? 40.026 0.586 -67.378 1.00 81.38 320 ASN A N 1
ATOM 2651 C CA . ASN A 1 320 ? 41.192 0.695 -66.499 1.00 81.38 320 ASN A CA 1
ATOM 2652 C C . ASN A 1 320 ? 40.981 -0.017 -65.153 1.00 81.38 320 ASN A C 1
ATOM 2654 O O . ASN A 1 320 ? 40.433 0.535 -64.195 1.00 81.38 320 ASN A O 1
ATOM 2658 N N . GLU A 1 321 ? 41.502 -1.236 -65.074 1.00 75.88 321 GLU A N 1
ATOM 2659 C CA . GLU A 1 321 ? 41.433 -2.102 -63.900 1.00 75.88 321 GLU A CA 1
ATOM 2660 C C . GLU A 1 321 ? 42.115 -1.483 -62.672 1.00 75.88 321 GLU A C 1
ATOM 2662 O O . GLU A 1 321 ? 41.668 -1.670 -61.543 1.00 75.88 321 GLU A O 1
ATOM 2667 N N . THR A 1 322 ? 43.137 -0.647 -62.883 1.00 78.75 322 THR A N 1
ATOM 2668 C CA . THR A 1 322 ? 43.832 0.064 -61.801 1.00 78.75 322 THR A CA 1
ATOM 2669 C C . THR A 1 322 ? 42.888 1.000 -61.047 1.00 78.75 322 THR A C 1
ATOM 2671 O O . THR A 1 322 ? 42.922 1.052 -59.821 1.00 78.75 322 THR A O 1
ATOM 2674 N N . PHE A 1 323 ? 42.013 1.716 -61.761 1.00 79.75 323 PHE A N 1
ATOM 2675 C CA . PHE A 1 323 ? 41.042 2.617 -61.138 1.00 79.75 323 PHE A CA 1
ATOM 2676 C C . PHE A 1 323 ? 39.997 1.838 -60.335 1.00 79.75 323 PHE A C 1
ATOM 2678 O O . PHE A 1 323 ? 39.735 2.153 -59.174 1.00 79.75 323 PHE A O 1
ATOM 2685 N N . LYS A 1 324 ? 39.448 0.771 -60.931 1.00 82.38 324 LYS A N 1
ATOM 2686 C CA . LYS A 1 324 ? 38.498 -0.117 -60.249 1.00 82.38 324 LYS A CA 1
ATOM 2687 C C . LYS A 1 324 ? 39.106 -0.700 -58.977 1.00 82.38 324 LYS A C 1
ATOM 2689 O O . LYS A 1 324 ? 38.442 -0.711 -57.946 1.00 82.38 324 LYS A O 1
ATOM 2694 N N . GLN A 1 325 ? 40.375 -1.109 -59.020 1.00 84.31 325 GLN A N 1
ATOM 2695 C CA . GLN A 1 325 ? 41.083 -1.634 -57.857 1.00 84.31 325 GLN A CA 1
ATOM 2696 C C . GLN A 1 325 ? 41.272 -0.577 -56.760 1.00 84.31 325 GLN A C 1
ATOM 2698 O O . GLN A 1 325 ? 41.126 -0.904 -55.585 1.00 84.31 325 GLN A O 1
ATOM 2703 N N . ILE A 1 326 ? 41.559 0.683 -57.110 1.00 84.31 326 ILE A N 1
ATOM 2704 C CA . ILE A 1 326 ? 41.681 1.786 -56.138 1.00 84.31 326 ILE A CA 1
ATOM 2705 C C . ILE A 1 326 ? 40.348 2.021 -55.418 1.00 84.31 326 ILE A C 1
ATOM 2707 O O . ILE A 1 326 ? 40.311 2.009 -54.188 1.00 84.31 326 ILE A O 1
ATOM 2711 N N . VAL A 1 327 ? 39.249 2.161 -56.167 1.00 85.69 327 VAL A N 1
ATOM 2712 C CA . VAL A 1 327 ? 37.910 2.357 -55.586 1.00 85.69 327 VAL A CA 1
ATOM 2713 C C . VAL A 1 327 ? 37.499 1.147 -54.745 1.00 85.69 327 VAL A C 1
ATOM 2715 O O . VAL A 1 327 ? 36.998 1.307 -53.633 1.00 85.69 327 VAL A O 1
ATOM 2718 N N . MET A 1 328 ? 37.761 -0.068 -55.235 1.00 87.06 328 MET A N 1
ATOM 2719 C CA . MET A 1 328 ? 37.462 -1.302 -54.509 1.00 87.06 328 MET A CA 1
ATOM 2720 C C . MET A 1 328 ? 38.242 -1.391 -53.194 1.00 87.06 328 MET A C 1
ATOM 2722 O O . MET A 1 328 ? 37.663 -1.738 -52.169 1.00 87.06 328 MET A O 1
ATOM 2726 N N . ASN A 1 329 ? 39.533 -1.051 -53.191 1.00 86.88 329 ASN A N 1
ATOM 2727 C CA . ASN A 1 329 ? 40.353 -1.055 -51.978 1.00 86.88 329 ASN A CA 1
ATOM 2728 C C . ASN A 1 329 ? 39.813 -0.079 -50.921 1.00 86.88 329 ASN A C 1
ATOM 2730 O O . ASN A 1 329 ? 39.777 -0.427 -49.741 1.00 86.88 329 ASN A O 1
ATOM 2734 N N . GLU A 1 330 ? 39.364 1.107 -51.337 1.00 86.62 330 GLU A N 1
ATOM 2735 C CA . GLU A 1 330 ? 38.809 2.112 -50.424 1.00 86.62 330 GLU A CA 1
ATOM 2736 C C . GLU A 1 330 ? 37.477 1.643 -49.811 1.00 86.62 330 GLU A C 1
ATOM 2738 O O . GLU A 1 330 ? 37.280 1.729 -48.599 1.00 86.62 330 GLU A O 1
ATOM 2743 N N . VAL A 1 331 ? 36.590 1.052 -50.621 1.00 88.62 331 VAL A N 1
ATOM 2744 C CA . VAL A 1 331 ? 35.312 0.488 -50.148 1.00 88.62 331 VAL A CA 1
ATOM 2745 C C . VAL A 1 331 ? 35.539 -0.711 -49.222 1.00 88.62 331 VAL A C 1
ATOM 2747 O O . VAL A 1 331 ? 34.895 -0.825 -48.180 1.00 88.62 331 VAL A O 1
ATOM 2750 N N . MET A 1 332 ? 36.495 -1.586 -49.545 1.00 90.31 332 MET A N 1
ATOM 2751 C CA . MET A 1 332 ? 36.812 -2.767 -48.733 1.00 90.31 332 MET A CA 1
ATOM 2752 C C . MET A 1 332 ? 37.441 -2.424 -47.374 1.00 90.31 332 MET A C 1
ATOM 2754 O O . MET A 1 332 ? 37.450 -3.265 -46.473 1.00 90.31 332 MET A O 1
ATOM 2758 N N . ALA A 1 333 ? 37.933 -1.198 -47.181 1.00 86.88 333 ALA A N 1
ATOM 2759 C CA . ALA A 1 333 ? 38.417 -0.730 -45.885 1.00 86.88 333 ALA A CA 1
ATOM 2760 C C . ALA A 1 333 ? 37.277 -0.359 -44.913 1.00 86.88 333 ALA A C 1
ATOM 2762 O O . ALA A 1 333 ? 37.472 -0.401 -43.695 1.00 86.88 333 ALA A O 1
ATOM 2763 N N . TYR A 1 334 ? 36.083 -0.039 -45.420 1.00 89.19 334 TYR A N 1
ATOM 2764 C CA . TYR A 1 334 ? 34.964 0.462 -44.616 1.00 89.19 334 TYR A CA 1
ATOM 2765 C C . TYR A 1 334 ? 34.380 -0.555 -43.616 1.00 89.19 334 TYR A C 1
ATOM 2767 O O . TYR A 1 334 ? 34.206 -0.192 -42.451 1.00 89.19 334 TYR A O 1
ATOM 2775 N N . PRO A 1 335 ? 34.183 -1.848 -43.957 1.00 91.44 335 PRO A N 1
ATOM 2776 C CA . PRO A 1 335 ? 33.753 -2.852 -42.979 1.00 91.44 335 PRO A CA 1
ATOM 2777 C C . PRO A 1 335 ? 34.682 -2.960 -41.761 1.00 91.44 335 PRO A C 1
ATOM 2779 O O . PRO A 1 335 ? 34.226 -3.174 -40.638 1.00 91.44 335 PRO A O 1
ATOM 2782 N N . LYS A 1 336 ? 35.993 -2.765 -41.959 1.00 88.81 336 LYS A N 1
ATOM 2783 C CA . LYS A 1 336 ? 36.969 -2.749 -40.862 1.00 88.81 336 LYS A CA 1
ATOM 2784 C C . LYS A 1 336 ? 36.786 -1.523 -39.965 1.00 88.81 336 LYS A C 1
ATOM 2786 O O . LYS A 1 336 ? 36.950 -1.642 -38.755 1.00 88.81 336 LYS A O 1
ATOM 2791 N N . ALA A 1 337 ? 36.448 -0.368 -40.536 1.00 88.06 337 ALA A N 1
ATOM 2792 C CA . ALA A 1 337 ? 36.148 0.845 -39.778 1.00 88.06 337 ALA A CA 1
ATOM 2793 C C . ALA A 1 337 ? 34.870 0.687 -38.934 1.00 88.06 337 ALA A C 1
ATOM 2795 O O . ALA A 1 337 ? 34.894 1.006 -37.746 1.00 88.06 337 ALA A O 1
ATOM 2796 N N . ILE A 1 338 ? 33.816 0.078 -39.496 1.00 89.62 338 ILE A N 1
ATOM 2797 C CA . ILE A 1 338 ? 32.590 -0.261 -38.752 1.00 89.62 338 ILE A CA 1
ATOM 2798 C C . ILE A 1 338 ? 32.912 -1.165 -37.559 1.00 89.62 338 ILE A C 1
ATOM 2800 O O . ILE A 1 338 ? 32.482 -0.892 -36.439 1.00 89.62 338 ILE A O 1
ATOM 2804 N N . LEU A 1 339 ? 33.697 -2.225 -37.776 1.00 90.00 339 LEU A N 1
ATOM 2805 C CA . LEU A 1 339 ? 34.082 -3.146 -36.705 1.00 90.00 339 LEU A CA 1
ATOM 2806 C C . LEU A 1 339 ? 34.834 -2.427 -35.575 1.00 90.00 339 LEU A C 1
ATOM 2808 O O . LEU A 1 339 ? 34.553 -2.666 -34.402 1.00 90.00 339 LEU A O 1
ATOM 2812 N N . TRP A 1 340 ? 35.763 -1.529 -35.914 1.00 90.50 340 TRP A N 1
ATOM 2813 C CA . TRP A 1 340 ? 36.470 -0.720 -34.920 1.00 90.50 340 TRP A CA 1
ATOM 2814 C C . TRP A 1 340 ? 35.533 0.176 -34.116 1.00 90.50 340 TRP A C 1
ATOM 2816 O O . TRP A 1 340 ? 35.711 0.305 -32.905 1.00 90.50 340 TRP A O 1
ATOM 2826 N N . GLU A 1 341 ? 34.531 0.771 -34.759 1.00 91.38 341 GLU A N 1
ATOM 2827 C CA . GLU A 1 341 ? 33.572 1.625 -34.068 1.00 91.38 341 GLU A CA 1
ATOM 2828 C C . GLU A 1 341 ? 32.653 0.824 -33.140 1.00 91.38 341 GLU A C 1
ATOM 2830 O O . GLU A 1 341 ? 32.406 1.251 -32.015 1.00 91.38 341 GLU A O 1
ATOM 2835 N N . LEU A 1 342 ? 32.226 -0.375 -33.552 1.00 89.50 342 LEU A N 1
ATOM 2836 C CA . LEU A 1 342 ? 31.461 -1.295 -32.703 1.00 89.50 342 LEU A CA 1
ATOM 2837 C C . LEU A 1 342 ? 32.262 -1.744 -31.471 1.00 89.50 342 LEU A C 1
ATOM 2839 O O . LEU A 1 342 ? 31.726 -1.768 -30.362 1.00 89.50 342 LEU A O 1
ATOM 2843 N N . ILE A 1 343 ? 33.556 -2.045 -31.636 1.00 90.25 343 ILE A N 1
ATOM 2844 C CA . ILE A 1 343 ? 34.457 -2.341 -30.511 1.00 90.25 343 ILE A CA 1
ATOM 2845 C C . ILE A 1 343 ? 34.582 -1.113 -29.602 1.00 90.25 343 ILE A C 1
ATOM 2847 O O . ILE A 1 343 ? 34.482 -1.235 -28.382 1.00 90.25 343 ILE A O 1
ATOM 2851 N N . SER A 1 344 ? 34.747 0.082 -30.176 1.00 91.31 344 SER A N 1
ATOM 2852 C CA . SER A 1 344 ? 34.816 1.323 -29.402 1.00 91.31 344 SER A CA 1
ATOM 2853 C C . SER A 1 344 ? 33.534 1.580 -28.609 1.00 91.31 344 SER A C 1
ATOM 2855 O O . SER A 1 344 ? 33.628 1.979 -27.451 1.00 91.31 344 SER A O 1
ATOM 2857 N N . TYR A 1 345 ? 32.362 1.324 -29.195 1.00 90.81 345 TYR A N 1
ATOM 2858 C CA . TYR A 1 345 ? 31.080 1.412 -28.499 1.00 90.81 345 TYR A CA 1
ATOM 2859 C C . TYR A 1 345 ? 31.007 0.412 -27.347 1.00 90.81 345 TYR A C 1
ATOM 2861 O O . TYR A 1 345 ? 30.683 0.796 -26.223 1.00 90.81 345 TYR A O 1
ATOM 2869 N N . SER A 1 346 ? 31.394 -0.847 -27.588 1.00 89.94 346 SER A N 1
ATOM 2870 C CA . SER A 1 346 ? 31.463 -1.865 -26.536 1.00 89.94 346 SER A CA 1
ATOM 2871 C C . SER A 1 346 ? 32.382 -1.448 -25.384 1.00 89.94 346 SER A C 1
ATOM 2873 O O . SER A 1 346 ? 32.083 -1.759 -24.231 1.00 89.94 346 SER A O 1
ATOM 2875 N N . ILE A 1 347 ? 33.503 -0.782 -25.661 1.00 90.56 347 ILE A N 1
ATOM 2876 C CA . ILE A 1 347 ? 34.406 -0.276 -24.622 1.00 90.56 347 ILE A CA 1
ATOM 2877 C C . ILE A 1 347 ? 33.722 0.840 -23.831 1.00 90.56 347 ILE A C 1
ATOM 2879 O O . ILE A 1 347 ? 33.660 0.757 -22.606 1.00 90.56 347 ILE A O 1
ATOM 2883 N N . SER A 1 348 ? 33.178 1.848 -24.518 1.00 91.44 348 SER A N 1
ATOM 2884 C CA . SER A 1 348 ? 32.533 3.007 -23.893 1.00 91.44 348 SER A CA 1
ATOM 2885 C C . SER A 1 348 ? 31.354 2.602 -23.005 1.00 91.44 348 SER A C 1
ATOM 2887 O O . SER A 1 348 ? 31.279 3.033 -21.856 1.00 91.44 348 SER A O 1
ATOM 2889 N N . ILE A 1 349 ? 30.468 1.726 -23.496 1.00 89.81 349 ILE A N 1
ATOM 2890 C CA . ILE A 1 349 ? 29.301 1.245 -22.739 1.00 89.81 349 ILE A CA 1
ATOM 2891 C C . ILE A 1 349 ? 29.735 0.420 -21.518 1.00 89.81 349 ILE A C 1
ATOM 2893 O O . ILE A 1 349 ? 29.182 0.574 -20.431 1.00 89.81 349 ILE A O 1
ATOM 2897 N N . SER A 1 350 ? 30.781 -0.404 -21.664 1.00 90.69 350 SER A N 1
ATOM 2898 C CA . SER A 1 350 ? 31.296 -1.230 -20.567 1.00 90.69 350 SER A CA 1
ATOM 2899 C C . SER A 1 350 ? 31.961 -0.383 -19.484 1.00 90.69 350 SER A C 1
ATOM 2901 O O . SER A 1 350 ? 31.747 -0.619 -18.299 1.00 90.69 350 SER A O 1
ATOM 2903 N N . GLN A 1 351 ? 32.738 0.629 -19.879 1.00 90.38 351 GLN A N 1
ATOM 2904 C CA . GLN A 1 351 ? 33.367 1.573 -18.955 1.00 90.38 351 GLN A CA 1
ATOM 2905 C C . GLN A 1 351 ? 32.332 2.416 -18.214 1.00 90.38 351 GLN A C 1
ATOM 2907 O O . GLN A 1 351 ? 32.440 2.575 -17.001 1.00 90.38 351 GLN A O 1
ATOM 2912 N N . HIS A 1 352 ? 31.317 2.907 -18.927 1.00 89.88 352 HIS A N 1
ATOM 2913 C CA . HIS A 1 352 ? 30.246 3.709 -18.348 1.00 89.88 352 HIS A CA 1
ATOM 2914 C C . HIS A 1 352 ? 29.497 2.948 -17.245 1.00 89.88 352 HIS A C 1
ATOM 2916 O O . HIS A 1 352 ? 29.325 3.467 -16.14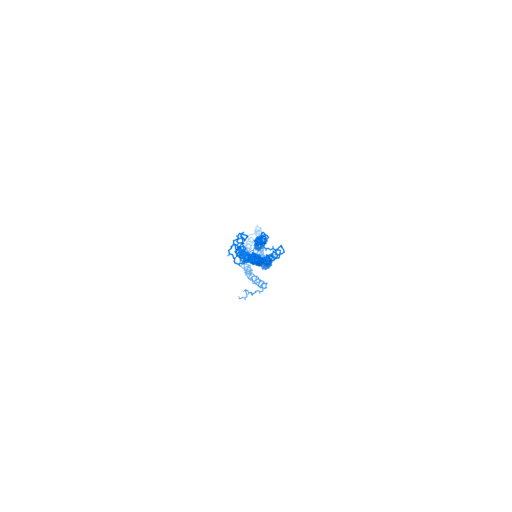6 1.00 89.88 352 HIS A O 1
ATOM 2922 N N . PHE A 1 353 ? 29.163 1.676 -17.486 1.00 89.31 353 PHE A N 1
ATOM 2923 C CA . PHE A 1 353 ? 28.504 0.826 -16.488 1.00 89.31 353 PHE A CA 1
ATOM 2924 C C . PHE A 1 353 ? 29.457 0.071 -15.555 1.00 89.31 353 PHE A C 1
ATOM 2926 O O . PHE A 1 353 ? 29.001 -0.704 -14.716 1.00 89.31 353 PHE A O 1
ATOM 2933 N N . SER A 1 354 ? 30.773 0.278 -15.672 1.00 88.94 354 SER A N 1
ATOM 2934 C CA . SER A 1 354 ? 31.792 -0.462 -14.911 1.00 88.94 354 SER A CA 1
ATOM 2935 C C . SER A 1 354 ? 31.645 -1.993 -15.005 1.00 88.94 354 SER A C 1
ATOM 2937 O O . SER A 1 354 ? 31.907 -2.718 -14.044 1.00 88.94 354 SER A O 1
ATOM 2939 N N . VAL A 1 355 ? 31.232 -2.499 -16.170 1.00 87.94 355 VAL A N 1
ATOM 2940 C CA . VAL A 1 355 ? 31.075 -3.935 -16.452 1.00 87.94 355 VAL A CA 1
ATOM 2941 C C . VAL A 1 355 ? 32.243 -4.473 -17.278 1.00 87.94 355 VAL A C 1
ATOM 2943 O O . VAL A 1 355 ? 32.960 -3.733 -17.952 1.00 87.94 355 VAL A O 1
ATOM 2946 N N . LYS A 1 356 ? 32.466 -5.791 -17.219 1.00 81.62 356 LYS A N 1
ATOM 2947 C CA . LYS A 1 356 ? 33.537 -6.440 -17.983 1.00 81.62 356 LYS A CA 1
ATOM 2948 C C . LYS A 1 356 ? 33.226 -6.387 -19.482 1.00 81.62 356 LYS A C 1
ATOM 2950 O O . LYS A 1 356 ? 32.172 -6.844 -19.912 1.00 81.62 356 LYS A O 1
ATOM 2955 N N . GLU A 1 357 ? 34.181 -5.884 -20.259 1.00 74.50 357 GLU A N 1
ATOM 2956 C CA . GLU A 1 357 ? 34.106 -5.803 -21.720 1.00 74.50 357 GLU A CA 1
ATOM 2957 C C . GLU A 1 357 ? 33.928 -7.198 -22.351 1.00 74.50 357 GLU A C 1
ATOM 2959 O O . GLU A 1 357 ? 34.667 -8.132 -22.026 1.00 74.50 357 GLU A O 1
ATOM 2964 N N . VAL A 1 358 ? 32.952 -7.337 -23.256 1.00 67.25 358 VAL A N 1
ATOM 2965 C CA . VAL A 1 358 ? 32.595 -8.626 -23.884 1.00 67.25 358 VAL A CA 1
ATOM 2966 C C . VAL A 1 358 ? 33.396 -8.886 -25.166 1.00 67.25 358 VAL A C 1
ATOM 2968 O O . VAL A 1 358 ? 33.758 -10.025 -25.438 1.00 67.25 358 VAL A O 1
ATOM 2971 N N . PHE A 1 359 ? 33.743 -7.842 -25.924 1.00 59.81 359 PHE A N 1
ATOM 2972 C CA . PHE A 1 359 ? 34.361 -7.965 -27.255 1.00 59.81 359 PHE A CA 1
ATOM 2973 C C . PHE A 1 359 ? 35.893 -8.120 -27.261 1.00 59.81 359 PHE A C 1
ATOM 2975 O O . PHE A 1 359 ? 36.511 -8.112 -28.323 1.00 59.81 359 PHE A O 1
ATOM 2982 N N . LYS A 1 360 ? 36.515 -8.285 -26.087 1.00 51.56 360 LYS A N 1
ATOM 2983 C CA . LYS A 1 360 ? 37.967 -8.489 -25.932 1.00 51.56 360 LYS A CA 1
ATOM 2984 C C . LYS A 1 360 ? 38.388 -9.954 -25.722 1.00 51.56 360 LYS A C 1
ATOM 2986 O O . LYS A 1 360 ? 39.463 -10.190 -25.169 1.00 51.56 360 LYS A O 1
ATOM 2991 N N . GLN A 1 361 ? 37.553 -10.920 -26.117 1.00 41.59 361 GLN A N 1
ATOM 2992 C CA . GLN A 1 361 ? 37.895 -12.353 -26.112 1.00 41.59 361 GLN A CA 1
ATOM 2993 C C . GLN A 1 361 ? 38.241 -12.866 -27.502 1.00 41.59 361 GLN A C 1
ATOM 2995 O O . GLN A 1 361 ? 37.429 -12.639 -28.425 1.00 41.59 361 GLN A O 1
#

InterPro domains:
  IPR028089 Domain of unknown function DUF4455 [PF14643] (1-361)

Organism: Irena cyanogastra (NCBI:txid175120)

Radius of gyration: 64.54 Å; chains: 1; bounding box: 123×44×214 Å

Foldseek 3Di:
DLVVVLVVCCVPPPDDSVVSVVVSVVVVVVVVVVVVVVVVVVVVVVVVVVVVVVVVVVVVVVVVVVVLLVVLVVVLVVLLVVLVVVCPDCCQQPNVQLVVLVVVLVVVVVVLVVVLVVLVVCVVVCAPDPHDPVVLVVSLVVNLVSLVVNLVVLVVSLVSSVVSNVVSLVVLVVSLVVSLCVSVVVVSDDPVVSVVSSVVSVVSSVVSVVVSVVVSVVSNVVSVVVSVVSVVVSVVVSVLVVVLVVLVVVLVVVLVVVVVVLVVVLVVLVVVLVVVLVVLVVVLVVLVVQLVVDPDPVSVVVSVVVNVVSVVVSVCSVVPVVSVVVNVVSVVCSVVVNVVSVQVSLVVSCVVVVHDRDPPD

Sequence (361 aa):
VLTKYTLKLEQISFFLAADVHKLINDKAMNINRALLGNERATAKLLFNLMKSELEKEKLHHLKWQERVKDWKLIQKNCVVQSFREFMASEEIQNPPTVKMEMENLTKEQIVFSEQRLRVLQHIGTLLPPIYTKSDLNEWYRTLEDLNKSIDTYNSECVEKMRVRYELVQGKCQEKVQICKMTLLDKNICTIEDVEVVHSSMLQMTEKLKHRFEEELEHMDSDFKEMAKWHEQHCQGLYSCVQEAMGLWDVHLLKLSQQEDVLQKKVDGYRLEQDNIIQVMKDDLDTILEKMKMASCEEELKEYLENALSSLDQIRTRYENETFKQIVMNEVMAYPKAILWELISYSISISQHFSVKEVFKQ